Protein AF-A0A496N8Z3-F1 (afdb_monomer)

Mean predicted aligned error: 12.64 Å

Foldseek 3Di:
DDDDPDDDDDDDFDDDVNHTDDCPVDDDDDPDDQPPVRDDPDPDPDPDPVLVVLVVVCVVPVVCNVVSVVVVVVVCLVVFDDDWADPDPFKIKTKGKDFDFDPWKWKPKDPDPPRDTWDDSDPHRMTMDIDIDTPPDDIDIWMQGPQDPDPDDPVVSVVSSVVRTHHDPRHPCDVPVVDPDDDDPPPPDD

Structure (mmCIF, N/CA/C/O backbone):
data_AF-A0A496N8Z3-F1
#
_entry.id   AF-A0A496N8Z3-F1
#
loop_
_atom_site.group_PDB
_atom_site.id
_atom_site.type_symbol
_atom_site.label_atom_id
_atom_site.label_alt_id
_atom_site.label_comp_id
_atom_site.label_asym_id
_atom_site.label_entity_id
_atom_site.label_seq_id
_atom_site.pdbx_PDB_ins_code
_atom_site.Cartn_x
_atom_site.Cartn_y
_atom_site.Cartn_z
_atom_site.occupancy
_atom_site.B_iso_or_equiv
_atom_site.auth_seq_id
_atom_site.auth_comp_id
_atom_site.auth_asym_id
_atom_site.auth_atom_id
_atom_site.pdbx_PDB_model_num
ATOM 1 N N . MET A 1 1 ? 4.414 11.691 -21.079 1.00 54.78 1 MET A N 1
ATOM 2 C CA . MET A 1 1 ? 5.116 12.173 -19.869 1.00 54.78 1 MET A CA 1
ATOM 3 C C . MET A 1 1 ? 6.271 11.222 -19.629 1.00 54.78 1 MET A C 1
ATOM 5 O O . MET A 1 1 ? 6.017 10.036 -19.490 1.00 54.78 1 MET A O 1
ATOM 9 N N . PHE A 1 2 ? 7.509 11.705 -19.671 1.00 60.50 2 PHE A N 1
ATOM 10 C CA . PHE A 1 2 ? 8.675 10.886 -19.338 1.00 60.50 2 PHE A CA 1
ATOM 11 C C . PHE A 1 2 ? 8.952 11.026 -17.844 1.00 60.50 2 PHE A C 1
ATOM 13 O O . PHE A 1 2 ? 9.039 12.145 -17.340 1.00 60.50 2 PHE A O 1
ATOM 20 N N . LYS A 1 3 ? 9.065 9.898 -17.142 1.00 61.53 3 LYS A N 1
ATOM 21 C CA . LYS A 1 3 ? 9.508 9.845 -15.749 1.00 61.53 3 LYS A CA 1
ATOM 22 C C . LYS A 1 3 ? 10.872 9.170 -15.737 1.00 61.53 3 LYS A C 1
ATOM 24 O O . LYS A 1 3 ? 10.985 8.013 -16.123 1.00 61.53 3 LYS A O 1
ATOM 29 N N . ALA A 1 4 ? 11.895 9.904 -15.320 1.00 63.59 4 ALA A N 1
ATOM 30 C CA . ALA A 1 4 ? 13.190 9.314 -15.026 1.00 63.59 4 ALA A CA 1
ATOM 31 C C . ALA A 1 4 ? 13.139 8.756 -13.601 1.00 63.59 4 ALA A C 1
ATOM 33 O O . ALA A 1 4 ? 12.882 9.496 -12.653 1.00 63.59 4 ALA A O 1
ATOM 34 N N . GLU A 1 5 ? 13.344 7.451 -13.457 1.00 60.50 5 GLU A N 1
ATOM 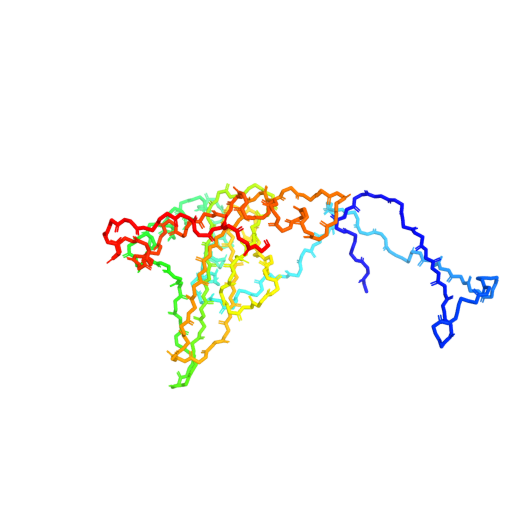35 C CA . GLU A 1 5 ? 13.398 6.788 -12.144 1.00 60.50 5 GLU A CA 1
ATOM 36 C C . GLU A 1 5 ? 14.829 6.706 -11.593 1.00 60.50 5 GLU A C 1
ATOM 38 O O . GLU A 1 5 ? 15.040 6.281 -10.462 1.00 60.50 5 GLU A O 1
ATOM 43 N N . GLN A 1 6 ? 15.812 7.124 -12.395 1.00 58.31 6 GLN A N 1
ATOM 44 C CA . GLN A 1 6 ? 17.233 7.119 -12.069 1.00 58.31 6 GLN A CA 1
ATOM 45 C C . GLN A 1 6 ? 17.880 8.421 -12.550 1.00 58.31 6 GLN A C 1
ATOM 47 O O . GLN A 1 6 ? 17.470 8.998 -13.560 1.00 58.31 6 GLN A O 1
ATOM 52 N N . THR A 1 7 ? 18.918 8.863 -11.842 1.00 69.25 7 THR A N 1
ATOM 53 C CA . THR A 1 7 ? 19.768 9.974 -12.279 1.00 69.25 7 THR A CA 1
ATOM 54 C C . THR A 1 7 ? 20.769 9.462 -13.307 1.00 69.25 7 THR A C 1
ATOM 56 O O . THR A 1 7 ? 21.488 8.501 -13.045 1.00 69.25 7 THR A O 1
ATOM 59 N N . GLY A 1 8 ? 20.854 10.108 -14.467 1.00 75.56 8 GLY A N 1
ATOM 60 C CA . GLY A 1 8 ? 21.797 9.703 -15.501 1.00 75.56 8 GLY A CA 1
ATOM 61 C C . GLY A 1 8 ? 21.665 10.511 -16.782 1.00 75.56 8 GLY A C 1
ATOM 62 O O . GLY A 1 8 ? 20.895 11.466 -16.864 1.00 75.56 8 GLY A O 1
ATOM 63 N N . THR A 1 9 ? 22.436 10.109 -17.790 1.00 78.44 9 THR A N 1
ATOM 64 C CA . THR A 1 9 ? 22.327 10.653 -19.147 1.00 78.44 9 THR A CA 1
ATOM 65 C C . THR A 1 9 ? 21.480 9.703 -19.982 1.00 78.44 9 THR A C 1
ATOM 67 O O . THR A 1 9 ? 21.806 8.523 -20.084 1.00 78.44 9 THR A O 1
ATOM 70 N N . ALA A 1 10 ? 20.407 10.208 -20.585 1.00 74.62 10 ALA A N 1
ATOM 71 C CA . ALA A 1 10 ? 19.620 9.470 -21.566 1.00 74.62 10 ALA A CA 1
ATOM 72 C C . ALA A 1 10 ? 19.984 9.946 -22.976 1.00 74.62 10 ALA A C 1
ATOM 74 O O . ALA A 1 10 ? 20.109 11.148 -23.213 1.00 74.62 10 ALA A O 1
ATOM 75 N N . GLN A 1 11 ? 20.139 9.006 -23.909 1.00 80.50 11 GLN A N 1
ATOM 76 C CA . GLN A 1 11 ? 20.214 9.307 -25.336 1.00 80.50 11 GLN A CA 1
ATOM 77 C C . GLN A 1 11 ? 18.863 9.009 -25.976 1.00 80.50 11 GLN 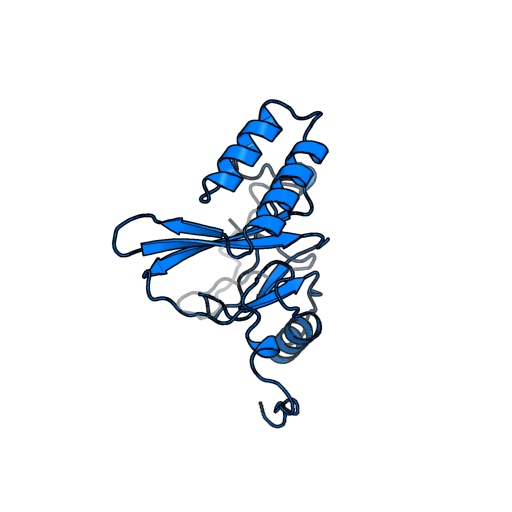A C 1
ATOM 79 O O . GLN A 1 11 ? 18.280 7.951 -25.749 1.00 80.50 11 GLN A O 1
ATOM 84 N N . PHE A 1 12 ? 18.375 9.949 -26.777 1.00 80.25 12 PHE A N 1
ATOM 85 C CA . PHE A 1 12 ? 17.145 9.794 -27.541 1.00 80.25 12 PHE A CA 1
ATOM 86 C C . PHE A 1 12 ? 17.509 9.557 -29.005 1.00 80.25 12 PHE A C 1
ATOM 88 O O . PHE A 1 12 ? 18.343 10.274 -29.559 1.00 80.25 12 PHE A O 1
ATOM 95 N N . SER A 1 13 ? 16.880 8.565 -29.625 1.00 83.31 13 SER A N 1
ATOM 96 C CA . SER A 1 13 ? 16.967 8.300 -31.058 1.00 83.31 13 SER A CA 1
ATOM 97 C C . SER A 1 13 ? 15.576 8.357 -31.678 1.00 83.31 13 SER A C 1
ATOM 99 O O . SER A 1 13 ? 14.564 8.157 -31.003 1.00 83.31 13 SER A O 1
ATOM 101 N N . ILE A 1 14 ? 15.528 8.661 -32.970 1.00 81.62 14 ILE A N 1
ATOM 102 C CA . ILE A 1 14 ? 14.293 8.685 -33.749 1.00 81.62 14 ILE A CA 1
ATOM 103 C C . ILE A 1 14 ? 14.352 7.499 -34.698 1.00 81.62 14 ILE A C 1
ATOM 105 O O . ILE A 1 14 ? 15.389 7.244 -35.314 1.00 81.62 14 ILE A O 1
ATOM 109 N N . THR A 1 15 ? 13.256 6.749 -34.777 1.00 85.19 15 THR A N 1
ATOM 110 C CA . THR A 1 15 ? 13.149 5.603 -35.679 1.00 85.19 15 THR A CA 1
ATOM 111 C C . THR A 1 15 ? 11.897 5.716 -36.531 1.00 85.19 15 THR A C 1
ATOM 113 O O . THR A 1 15 ? 10.846 6.124 -36.039 1.00 85.19 15 THR A O 1
ATOM 116 N N . GLU A 1 16 ? 12.010 5.326 -37.794 1.00 85.62 16 GLU A N 1
ATOM 117 C CA . GLU A 1 16 ? 10.893 5.124 -38.711 1.00 85.62 16 GLU A CA 1
ATOM 118 C C . GLU A 1 16 ? 10.880 3.643 -39.094 1.00 85.62 16 GLU A C 1
ATOM 120 O O . GLU A 1 16 ? 11.899 3.100 -39.515 1.00 85.62 16 GLU A O 1
ATOM 125 N N . ASN A 1 17 ? 9.759 2.947 -38.883 1.00 86.75 17 ASN A N 1
ATOM 126 C CA . ASN A 1 17 ? 9.663 1.494 -39.095 1.00 86.75 17 ASN A CA 1
ATOM 127 C C . ASN A 1 17 ? 10.789 0.690 -38.407 1.00 86.75 17 ASN A C 1
ATOM 129 O O . ASN A 1 17 ? 11.308 -0.263 -38.976 1.00 86.75 17 ASN A O 1
ATOM 133 N N . GLN A 1 18 ? 11.170 1.079 -37.182 1.00 81.88 18 GLN A N 1
ATOM 134 C CA . GLN A 1 18 ? 12.275 0.489 -36.399 1.00 81.88 18 GLN A CA 1
ATOM 135 C C . GLN A 1 18 ? 13.689 0.745 -36.956 1.00 81.88 18 GLN A C 1
ATOM 137 O O . GLN A 1 18 ? 14.669 0.296 -36.361 1.00 81.88 18 GLN A O 1
ATOM 142 N N . HIS A 1 19 ? 13.827 1.515 -38.036 1.00 84.00 19 HIS A N 1
ATOM 143 C CA . HIS A 1 19 ? 15.120 1.939 -38.562 1.00 84.00 19 HIS A CA 1
ATOM 144 C C . HIS A 1 19 ? 15.502 3.324 -38.023 1.00 84.00 19 HIS A C 1
ATOM 146 O O . HIS A 1 19 ? 14.671 4.232 -38.064 1.00 84.00 19 HIS A O 1
ATOM 152 N N . PRO A 1 20 ? 16.737 3.523 -37.520 1.00 85.31 20 PRO A N 1
ATOM 153 C CA . PRO A 1 20 ? 17.212 4.838 -37.102 1.00 85.31 20 PRO A CA 1
ATOM 154 C C . PRO A 1 20 ? 17.178 5.833 -38.263 1.00 85.31 20 PRO A C 1
ATOM 156 O O . PRO A 1 20 ? 17.696 5.537 -39.340 1.00 85.31 20 PRO A O 1
ATOM 159 N N . VAL A 1 21 ? 16.614 7.015 -38.029 1.00 87.38 21 VAL A N 1
ATOM 160 C CA . VAL A 1 21 ? 16.612 8.119 -39.000 1.00 87.38 21 VAL A CA 1
ATOM 161 C C . VAL A 1 21 ? 17.476 9.282 -38.505 1.00 87.38 21 VAL A C 1
ATOM 163 O O . VAL A 1 21 ? 17.660 9.435 -37.291 1.00 87.38 21 VAL A O 1
ATOM 166 N N . PRO A 1 22 ? 18.031 10.108 -39.414 1.00 85.69 22 PRO A N 1
ATOM 167 C CA . PRO A 1 22 ? 18.767 11.307 -39.036 1.00 85.69 22 PRO A CA 1
ATOM 168 C C . PRO A 1 22 ? 17.927 12.226 -38.147 1.00 85.69 22 PRO A C 1
ATOM 170 O O . PRO A 1 22 ? 16.764 12.506 -38.425 1.00 85.69 22 PRO A O 1
ATOM 173 N N . THR A 1 23 ? 18.532 12.732 -37.077 1.00 81.31 23 THR A N 1
ATOM 174 C CA . THR A 1 23 ? 17.868 13.647 -36.139 1.00 81.31 23 THR A CA 1
ATOM 175 C C . THR A 1 23 ? 17.861 15.100 -36.617 1.00 81.31 23 THR A C 1
ATOM 177 O O . THR A 1 23 ? 17.271 15.939 -35.947 1.00 81.31 23 THR A O 1
ATOM 180 N N . SER A 1 24 ? 18.490 15.413 -37.760 1.00 83.06 24 SER A N 1
ATOM 181 C CA . SER A 1 24 ? 18.624 16.777 -38.302 1.00 83.06 24 SER A CA 1
ATOM 182 C C . SER A 1 24 ? 17.291 17.475 -38.559 1.00 83.06 24 SER A C 1
ATOM 184 O O . SER A 1 24 ? 17.220 18.698 -38.472 1.00 83.06 24 SER A O 1
ATOM 186 N N . ASP A 1 25 ? 16.244 16.698 -38.834 1.00 84.25 25 ASP A N 1
ATOM 187 C CA . ASP A 1 25 ? 14.930 17.212 -39.224 1.00 84.25 25 ASP A CA 1
ATOM 188 C C . ASP A 1 25 ? 13.979 17.349 -38.022 1.00 84.25 25 ASP A C 1
ATOM 190 O O . ASP A 1 25 ? 12.828 17.765 -38.166 1.00 84.25 25 ASP A O 1
ATOM 194 N N . PHE A 1 26 ? 14.450 17.018 -36.815 1.00 81.69 26 PHE A N 1
ATOM 195 C CA . PHE A 1 26 ? 13.636 16.956 -35.608 1.00 81.69 26 PHE A CA 1
ATOM 196 C C . PHE A 1 26 ? 14.251 17.772 -34.470 1.00 81.69 26 PHE A C 1
ATOM 198 O O . PHE A 1 26 ? 15.454 17.744 -34.224 1.00 81.69 26 PHE A O 1
ATOM 205 N N . ALA A 1 27 ? 13.398 18.454 -33.705 1.00 81.94 27 ALA A N 1
ATOM 206 C CA . ALA A 1 27 ? 13.797 19.166 -32.497 1.00 81.94 27 ALA A CA 1
ATOM 207 C C . ALA A 1 27 ? 13.130 18.539 -31.266 1.00 81.94 27 ALA A C 1
ATOM 209 O O . ALA A 1 27 ? 11.904 18.503 -31.166 1.00 81.94 27 ALA A O 1
ATOM 210 N N . LEU A 1 28 ? 13.937 18.080 -30.303 1.00 80.06 28 LEU A N 1
ATOM 211 C CA . LEU A 1 28 ? 13.460 17.665 -28.984 1.00 80.06 28 LEU A CA 1
ATOM 212 C C . LEU A 1 28 ? 13.597 18.837 -28.012 1.00 80.06 28 LEU A C 1
ATOM 214 O O . LEU A 1 28 ? 14.703 19.313 -27.759 1.00 80.06 28 LEU A O 1
ATOM 218 N N . THR A 1 29 ? 12.485 19.287 -27.437 1.00 82.69 29 THR A N 1
ATOM 219 C CA . THR A 1 29 ? 12.482 20.346 -26.422 1.00 82.69 29 THR A CA 1
ATOM 220 C C . THR A 1 29 ? 11.849 19.854 -25.126 1.00 82.69 29 THR A C 1
ATOM 222 O O . THR A 1 29 ? 10.780 19.243 -25.113 1.00 82.69 29 THR A O 1
ATOM 225 N N . ILE A 1 30 ? 12.509 20.134 -23.999 1.00 79.31 30 ILE A N 1
ATOM 226 C CA . ILE A 1 30 ? 11.915 19.945 -22.674 1.00 79.31 30 ILE A CA 1
ATOM 227 C C . ILE A 1 30 ? 11.049 21.173 -22.401 1.00 79.31 30 ILE A C 1
ATOM 229 O O . ILE A 1 30 ? 11.542 22.218 -21.991 1.00 79.31 30 ILE A O 1
ATOM 233 N N . THR A 1 31 ? 9.748 21.054 -22.647 1.00 83.50 31 THR A N 1
ATOM 234 C CA . THR A 1 31 ? 8.789 22.156 -22.454 1.00 83.50 31 THR A CA 1
ATOM 235 C C . THR A 1 31 ? 8.531 22.470 -20.982 1.00 83.50 31 THR A C 1
ATOM 237 O O . THR A 1 31 ? 8.159 23.590 -20.640 1.00 83.50 31 THR A O 1
ATOM 240 N N . ARG A 1 32 ? 8.726 21.489 -20.092 1.00 77.75 32 ARG A N 1
ATOM 241 C CA . ARG A 1 32 ? 8.562 21.647 -18.647 1.00 77.75 32 ARG A CA 1
ATOM 242 C C . ARG A 1 32 ? 9.440 20.652 -17.899 1.00 77.75 32 ARG A C 1
ATOM 244 O O . ARG A 1 32 ? 9.289 19.445 -18.064 1.00 77.75 32 ARG A O 1
ATOM 251 N N . HIS A 1 33 ? 10.298 21.163 -17.025 1.00 78.12 33 HIS A N 1
ATOM 252 C CA . HIS A 1 33 ? 11.020 20.368 -16.038 1.00 78.12 33 HIS A CA 1
ATOM 253 C C . HIS A 1 33 ? 10.380 20.612 -14.670 1.00 78.12 33 HIS A C 1
ATOM 255 O O . HIS A 1 33 ? 10.377 21.737 -14.178 1.00 78.12 33 HIS A O 1
ATOM 261 N N . VAL A 1 34 ? 9.784 19.577 -14.077 1.00 72.94 34 VAL A N 1
ATOM 262 C CA . VAL A 1 34 ? 9.216 19.660 -12.725 1.00 72.94 34 VAL A CA 1
ATOM 263 C C . VAL A 1 34 ? 10.231 19.075 -11.754 1.00 72.94 34 VAL A C 1
ATOM 265 O O . VAL A 1 34 ? 10.389 17.853 -11.680 1.00 72.94 34 VAL A O 1
ATOM 268 N N . HIS A 1 35 ? 10.926 19.947 -11.022 1.00 71.62 35 HIS A N 1
ATOM 269 C CA . HIS A 1 35 ? 11.842 19.521 -9.965 1.00 71.62 35 HIS A CA 1
ATOM 270 C C . HIS A 1 35 ? 11.097 18.671 -8.935 1.00 71.62 35 HIS A C 1
ATOM 272 O O . HIS A 1 35 ? 9.928 18.928 -8.668 1.00 71.62 35 HIS A O 1
ATOM 278 N N . GLN A 1 36 ? 11.771 17.696 -8.321 1.00 62.31 36 GLN A N 1
ATOM 279 C CA . GLN A 1 36 ? 11.156 16.776 -7.353 1.00 62.31 36 GLN A CA 1
ATOM 280 C C . GLN A 1 36 ? 10.377 17.507 -6.245 1.00 62.31 36 GLN A C 1
ATOM 282 O O . GLN A 1 36 ? 9.256 17.128 -5.934 1.00 62.31 36 GLN A O 1
ATOM 287 N N . ALA A 1 37 ? 10.913 18.621 -5.735 1.00 62.47 37 ALA A N 1
ATOM 288 C CA . ALA A 1 37 ? 10.253 19.458 -4.726 1.00 62.47 37 ALA A CA 1
ATOM 289 C C . ALA A 1 37 ? 8.957 20.150 -5.210 1.00 62.47 37 ALA A C 1
ATOM 291 O O . ALA A 1 37 ? 8.178 20.638 -4.401 1.00 62.47 37 ALA A O 1
ATOM 292 N N . GLN A 1 38 ? 8.738 20.221 -6.524 1.00 59.81 38 GLN A N 1
ATOM 293 C CA . GLN A 1 38 ? 7.581 20.836 -7.180 1.00 59.81 38 GLN A CA 1
ATOM 294 C C . GLN A 1 38 ? 6.627 19.791 -7.778 1.00 59.81 38 GLN A C 1
ATOM 296 O O . GLN A 1 38 ? 5.602 20.154 -8.361 1.00 59.81 38 GLN A O 1
ATOM 301 N N . GLN A 1 39 ? 6.963 18.501 -7.684 1.00 66.19 39 GLN A N 1
ATOM 302 C CA . GLN A 1 39 ? 6.090 17.424 -8.128 1.00 66.19 39 GLN A CA 1
ATOM 303 C C . GLN A 1 39 ? 4.943 17.299 -7.129 1.00 66.19 39 GLN A C 1
ATOM 305 O O . GLN A 1 39 ? 5.084 16.726 -6.053 1.00 66.19 39 GLN A O 1
ATOM 310 N N . VAL A 1 40 ? 3.794 17.861 -7.492 1.00 55.06 40 VAL A N 1
ATOM 311 C CA . VAL A 1 40 ? 2.546 17.639 -6.767 1.00 55.06 40 VAL A CA 1
ATOM 312 C C . VAL A 1 40 ? 1.955 16.345 -7.310 1.00 55.06 40 VAL A C 1
ATOM 314 O O . VAL A 1 40 ? 1.508 16.302 -8.458 1.00 55.06 40 VAL A O 1
ATOM 317 N N . ALA A 1 41 ? 2.010 15.276 -6.515 1.00 56.84 41 ALA A N 1
ATOM 318 C CA . ALA A 1 41 ? 1.290 14.052 -6.837 1.00 56.84 41 ALA A CA 1
ATOM 319 C C . ALA A 1 41 ? -0.197 14.390 -7.020 1.00 56.84 41 ALA A C 1
ATOM 321 O O . ALA A 1 41 ? -0.744 15.208 -6.275 1.00 56.84 41 ALA A O 1
ATOM 322 N N . LEU A 1 42 ? -0.847 13.777 -8.016 1.00 48.38 42 LEU A N 1
ATOM 323 C CA . LEU A 1 42 ? -2.307 13.813 -8.101 1.00 48.38 42 LEU A CA 1
ATOM 324 C C . LEU A 1 42 ? -2.879 13.421 -6.729 1.00 48.38 42 LEU A C 1
ATOM 326 O O . LEU A 1 42 ? -2.279 12.562 -6.075 1.00 48.38 42 LEU A O 1
ATOM 330 N N . PRO A 1 43 ? -3.987 14.038 -6.272 1.00 50.38 43 PRO A N 1
ATOM 331 C CA . PRO A 1 43 ? -4.605 13.644 -5.017 1.00 50.38 43 PRO A CA 1
ATOM 332 C C . PRO A 1 43 ? -4.809 12.133 -5.044 1.00 50.38 43 PRO A C 1
ATOM 334 O O . PRO A 1 43 ? -5.439 11.604 -5.959 1.00 50.38 43 PRO A O 1
ATOM 337 N N . SER A 1 44 ? -4.196 11.447 -4.082 1.00 61.12 44 SER A N 1
ATOM 338 C CA . SER A 1 44 ? -4.236 9.999 -3.984 1.00 61.12 44 SER A CA 1
ATOM 339 C C . SER A 1 44 ? -5.688 9.580 -3.763 1.00 61.12 44 SER A C 1
ATOM 341 O O . SER A 1 44 ? -6.208 9.680 -2.653 1.00 61.12 44 SER A O 1
ATOM 343 N N . THR A 1 45 ? -6.381 9.155 -4.815 1.00 75.06 45 THR A N 1
ATOM 344 C CA . THR A 1 45 ? -7.646 8.444 -4.653 1.00 75.06 45 THR A CA 1
ATOM 345 C C . THR A 1 45 ? -7.294 7.049 -4.165 1.00 75.06 45 THR A C 1
ATOM 347 O O . THR A 1 45 ? -6.790 6.240 -4.937 1.00 75.06 45 THR A O 1
ATOM 350 N N . PHE A 1 46 ? -7.503 6.787 -2.877 1.00 88.25 46 PHE A N 1
ATOM 351 C CA . PHE A 1 46 ? -7.267 5.467 -2.307 1.00 88.25 46 PHE A CA 1
ATOM 352 C C . PHE A 1 46 ? -8.435 4.551 -2.655 1.00 88.25 46 PHE A C 1
ATOM 354 O O . PHE A 1 46 ? -9.576 4.813 -2.274 1.00 88.25 46 PHE A O 1
ATOM 361 N N . GLU A 1 47 ? -8.146 3.472 -3.375 1.00 90.38 47 GLU A N 1
ATOM 362 C CA . GLU A 1 47 ? -9.134 2.470 -3.766 1.00 90.38 47 GLU A CA 1
ATOM 363 C C . GLU A 1 47 ? -9.715 1.734 -2.554 1.00 90.38 47 GLU A C 1
ATOM 365 O O . GLU A 1 47 ? -10.890 1.375 -2.540 1.00 90.38 47 GLU A O 1
ATOM 370 N N . ASN A 1 48 ? -8.886 1.482 -1.546 1.00 93.81 48 ASN A N 1
ATOM 371 C CA . ASN A 1 48 ? -9.301 0.802 -0.329 1.00 93.81 48 ASN A CA 1
ATOM 372 C C . ASN A 1 48 ? -10.071 1.765 0.586 1.00 93.81 48 ASN A C 1
ATOM 374 O O . ASN A 1 48 ? -9.585 2.868 0.866 1.00 93.81 48 ASN A O 1
ATOM 378 N N . GLN A 1 49 ? -11.237 1.347 1.084 1.00 94.06 49 GLN A N 1
ATOM 379 C CA . GLN A 1 49 ? -12.102 2.199 1.905 1.00 94.06 49 GLN A CA 1
ATOM 380 C C . GLN A 1 49 ? -11.376 2.651 3.174 1.00 94.06 49 GLN A C 1
ATOM 382 O O . GLN A 1 49 ? -11.403 3.832 3.516 1.00 94.06 49 GLN A O 1
ATOM 387 N N . ARG A 1 50 ? -10.662 1.745 3.845 1.00 95.00 50 ARG A N 1
ATOM 388 C CA . ARG A 1 50 ? -9.960 2.071 5.096 1.00 95.00 50 ARG A CA 1
ATOM 389 C C . ARG A 1 50 ? -8.796 3.031 4.890 1.00 95.00 50 ARG A C 1
ATOM 391 O O . ARG A 1 50 ? -8.595 3.920 5.713 1.00 95.00 50 ARG A O 1
ATOM 398 N N . LEU A 1 51 ? -8.042 2.883 3.801 1.00 96.12 51 LEU A N 1
ATOM 399 C CA . LEU A 1 51 ? -6.991 3.840 3.440 1.00 96.12 51 LEU A CA 1
ATOM 400 C C . LEU A 1 51 ? -7.583 5.209 3.082 1.00 96.12 51 LEU A C 1
ATOM 402 O O . LEU A 1 51 ? -7.022 6.237 3.465 1.00 96.12 51 LEU A O 1
ATOM 406 N N . SER A 1 52 ? -8.737 5.232 2.413 1.00 95.06 52 SER A N 1
ATOM 407 C CA . SER A 1 52 ? -9.467 6.465 2.109 1.00 95.06 52 SER A CA 1
ATOM 408 C C . SER A 1 52 ? -9.939 7.176 3.384 1.00 95.06 52 SER A C 1
ATOM 410 O O . SER A 1 52 ? -9.656 8.359 3.581 1.00 95.06 52 SER A O 1
ATOM 412 N N . GLU A 1 53 ? -10.554 6.443 4.315 1.00 95.25 53 GLU A N 1
ATOM 413 C CA . GLU A 1 53 ? -10.974 6.958 5.624 1.00 95.25 53 GLU A CA 1
ATOM 414 C C . GLU A 1 53 ? -9.791 7.451 6.464 1.00 95.25 53 GLU A C 1
ATOM 416 O O . GLU A 1 53 ? -9.870 8.513 7.088 1.00 95.25 53 GLU A O 1
ATOM 421 N N . LEU A 1 54 ? -8.677 6.712 6.474 1.00 96.50 54 LEU A N 1
ATOM 422 C CA . LEU A 1 54 ? -7.449 7.126 7.150 1.00 96.50 54 LEU A CA 1
ATOM 423 C C . LEU A 1 54 ? -6.911 8.431 6.556 1.00 96.50 54 LEU A C 1
ATOM 425 O O . LEU A 1 54 ? -6.547 9.339 7.303 1.00 96.50 54 LEU A O 1
ATOM 429 N N . SER A 1 55 ? -6.895 8.553 5.226 1.00 95.19 55 SER A N 1
ATOM 430 C CA . SER A 1 55 ? -6.451 9.776 4.557 1.00 95.19 55 SER A CA 1
ATOM 431 C C . SER A 1 55 ? -7.340 10.965 4.914 1.00 95.19 55 SER A C 1
ATOM 433 O O . SER A 1 55 ? -6.820 12.012 5.301 1.00 95.19 55 SER A O 1
ATOM 435 N N . ALA A 1 56 ? -8.663 10.791 4.881 1.00 94.00 56 ALA A N 1
ATOM 436 C CA . ALA A 1 56 ? -9.615 11.830 5.264 1.00 94.00 56 ALA A CA 1
ATOM 437 C C . ALA A 1 56 ? -9.422 12.276 6.725 1.00 94.00 56 ALA A C 1
ATOM 439 O O . ALA A 1 56 ? -9.372 13.475 7.005 1.00 94.00 56 ALA A O 1
ATOM 440 N N . LYS A 1 57 ? -9.226 11.332 7.656 1.00 95.38 57 LYS A N 1
ATOM 441 C CA . LYS A 1 57 ? -8.944 11.641 9.069 1.00 95.38 57 LYS A CA 1
ATOM 442 C C . LYS A 1 57 ? -7.631 12.400 9.245 1.00 95.38 57 LYS A C 1
ATOM 444 O O . LYS A 1 57 ? -7.593 13.365 10.003 1.00 95.38 57 LYS A O 1
ATOM 449 N N . ILE A 1 58 ? -6.570 12.010 8.535 1.00 95.56 58 ILE A N 1
ATOM 450 C CA . ILE A 1 58 ? -5.277 12.713 8.576 1.00 95.56 58 ILE A CA 1
ATOM 451 C C . ILE A 1 58 ? -5.410 14.132 8.012 1.00 95.56 58 ILE A C 1
ATOM 453 O O . ILE A 1 58 ? -4.847 15.064 8.582 1.00 95.56 58 ILE A O 1
ATOM 457 N N . GLN A 1 59 ? -6.169 14.318 6.931 1.00 92.00 59 GLN A N 1
ATOM 458 C CA . GLN A 1 59 ? -6.432 15.645 6.365 1.00 92.00 59 GLN A CA 1
ATOM 459 C C . GLN A 1 59 ? -7.226 16.532 7.332 1.00 92.00 59 GLN A C 1
ATOM 461 O O . GLN A 1 59 ? -6.925 17.717 7.463 1.00 92.00 59 GLN A O 1
ATOM 466 N N . GLN A 1 60 ? -8.208 15.964 8.036 1.00 93.88 60 GLN A N 1
ATOM 467 C CA . GLN A 1 60 ? -9.011 16.683 9.024 1.00 93.88 60 GLN A CA 1
ATOM 468 C C . GLN A 1 60 ? -8.216 17.014 10.300 1.00 93.88 60 GLN A C 1
ATOM 470 O O . GLN A 1 60 ? -8.373 18.097 10.866 1.00 93.88 60 GLN A O 1
ATOM 475 N N . PHE A 1 61 ? -7.346 16.103 10.746 1.00 95.25 61 PHE A N 1
ATOM 476 C CA . PHE A 1 61 ? -6.588 16.211 11.994 1.00 95.25 61 PHE A CA 1
ATOM 477 C C . PHE A 1 61 ? -5.080 15.989 11.771 1.00 95.25 61 PHE A C 1
ATOM 479 O O . PHE A 1 61 ? -4.502 15.042 12.309 1.00 95.25 61 PHE A O 1
ATOM 486 N N . PRO A 1 62 ? -4.381 16.884 11.046 1.00 93.00 62 PRO A N 1
ATOM 487 C CA . PRO A 1 62 ? -2.983 16.668 10.655 1.00 93.00 62 PRO A CA 1
ATOM 488 C C . PRO A 1 62 ? -2.028 16.535 11.849 1.00 93.00 62 PRO A C 1
ATOM 490 O O . PRO A 1 62 ? -1.048 15.798 11.784 1.00 93.00 62 PRO A O 1
ATOM 493 N N . LYS A 1 63 ? -2.333 17.190 12.979 1.00 95.69 63 LYS A N 1
ATOM 494 C CA . LYS A 1 63 ? -1.551 17.070 14.225 1.00 95.69 63 LYS A CA 1
ATOM 495 C C . LYS A 1 63 ? -1.663 15.691 14.889 1.00 95.69 63 LYS A C 1
ATOM 497 O O . LYS A 1 63 ? -0.802 15.350 15.688 1.00 95.69 63 LYS A O 1
ATOM 502 N N . GLN A 1 64 ? -2.699 14.917 14.566 1.00 96.31 64 GLN A N 1
ATOM 503 C CA . GLN A 1 64 ? -2.941 13.571 15.099 1.00 96.31 64 GLN A CA 1
ATOM 504 C C . GLN A 1 64 ? -2.476 12.472 14.133 1.00 96.31 64 GLN A C 1
ATOM 506 O O . GLN A 1 64 ? -2.736 11.297 14.371 1.00 96.31 64 GLN A O 1
ATOM 511 N N . LYS A 1 65 ? -1.775 12.824 13.044 1.00 95.25 65 LYS A N 1
ATOM 512 C CA . LYS A 1 65 ? -1.342 11.881 12.001 1.00 95.25 65 LYS A CA 1
ATOM 513 C C . LYS A 1 65 ? -0.660 10.627 12.564 1.00 95.25 65 LYS A C 1
ATOM 515 O O . LYS A 1 65 ? -1.011 9.525 12.156 1.00 95.25 65 LYS A O 1
ATOM 520 N N . THR A 1 66 ? 0.285 10.787 13.491 1.00 95.94 66 THR A N 1
ATOM 521 C CA . THR A 1 66 ? 1.010 9.658 14.100 1.00 95.94 66 THR A CA 1
ATOM 522 C C . THR A 1 66 ? 0.074 8.740 14.883 1.00 95.94 66 THR A C 1
ATOM 524 O O . THR A 1 66 ? 0.090 7.534 14.675 1.00 95.94 66 THR A O 1
ATOM 527 N N . GLU A 1 67 ? -0.802 9.308 15.713 1.00 97.62 67 GLU A N 1
ATOM 528 C CA . GLU A 1 67 ? -1.761 8.536 16.506 1.00 97.62 67 GLU A CA 1
ATOM 529 C C . GLU A 1 67 ? -2.769 7.791 15.617 1.00 97.62 67 GLU A C 1
ATOM 531 O O . GLU A 1 67 ? -3.049 6.616 15.844 1.00 97.62 67 GLU A O 1
ATOM 536 N N . LEU A 1 68 ? -3.260 8.435 14.553 1.00 97.94 68 LEU A N 1
ATOM 537 C CA . LEU A 1 68 ? -4.153 7.813 13.572 1.00 97.94 68 LEU A CA 1
ATOM 538 C C . LEU A 1 68 ? -3.483 6.638 12.841 1.00 97.94 68 LEU A C 1
ATOM 540 O O . LEU A 1 68 ? -4.123 5.610 12.614 1.00 97.94 68 LEU A O 1
ATOM 544 N N . LEU A 1 69 ? -2.198 6.767 12.492 1.00 97.19 69 LEU A N 1
ATOM 545 C CA . LEU A 1 69 ? -1.417 5.679 11.895 1.00 97.19 69 LEU A CA 1
ATOM 546 C C . LEU A 1 69 ? -1.194 4.530 12.881 1.00 97.19 69 LEU A C 1
ATOM 548 O O . LEU A 1 69 ? -1.304 3.367 12.494 1.00 97.19 69 LEU A O 1
ATOM 552 N N . ASP A 1 70 ? -0.911 4.827 14.147 1.00 97.44 70 ASP A N 1
ATOM 553 C CA . ASP A 1 70 ? -0.734 3.800 15.174 1.00 97.44 70 ASP A CA 1
ATOM 554 C C . ASP A 1 70 ? -2.033 3.032 15.430 1.00 97.44 70 ASP A C 1
ATOM 556 O O . ASP A 1 70 ? -2.021 1.800 15.466 1.00 97.44 70 ASP A O 1
ATOM 560 N N . GLN A 1 71 ? -3.168 3.732 15.514 1.00 97.69 71 GLN A N 1
ATOM 561 C CA . GLN A 1 71 ? -4.493 3.113 15.608 1.00 97.69 71 GLN A CA 1
ATOM 562 C C . GLN A 1 71 ? -4.793 2.233 14.387 1.00 97.69 71 GLN A C 1
ATOM 564 O O . GLN A 1 71 ? -5.267 1.106 14.541 1.00 97.69 71 GLN A O 1
ATOM 569 N N . PHE A 1 72 ? -4.473 2.703 13.178 1.00 97.88 72 PHE A N 1
ATOM 570 C CA . PHE A 1 72 ? -4.609 1.906 11.959 1.00 97.88 72 PHE A CA 1
ATOM 571 C C . PHE A 1 72 ? -3.772 0.620 12.032 1.00 97.88 72 PHE A C 1
ATOM 573 O O . PHE A 1 72 ? -4.294 -0.472 11.815 1.00 97.88 72 PHE A O 1
ATOM 580 N N . TRP A 1 73 ? -2.496 0.712 12.409 1.00 97.25 73 TRP A N 1
ATOM 581 C CA . TRP A 1 73 ? -1.626 -0.463 12.521 1.00 97.25 73 TRP A CA 1
ATOM 582 C C . TRP A 1 73 ? -2.045 -1.425 13.637 1.00 97.25 73 TRP A C 1
ATOM 584 O O . TRP A 1 73 ? -1.872 -2.636 13.494 1.00 97.25 73 TRP A O 1
ATOM 594 N N . GLN A 1 74 ? -2.630 -0.927 14.728 1.00 97.00 74 GLN A N 1
ATOM 595 C CA . GLN A 1 74 ? -3.240 -1.778 15.753 1.00 97.00 74 GLN A CA 1
ATOM 596 C C . GLN A 1 74 ? -4.418 -2.581 15.189 1.00 97.00 74 GLN A C 1
ATOM 598 O O . GLN A 1 74 ? -4.506 -3.781 15.446 1.00 97.00 74 GLN A O 1
ATOM 603 N N . GLN A 1 75 ? -5.284 -1.955 14.387 1.00 96.00 75 GLN A N 1
ATOM 604 C CA . GLN A 1 75 ? -6.401 -2.638 13.724 1.00 96.00 75 GLN A CA 1
ATOM 605 C C . GLN A 1 75 ? -5.909 -3.676 12.711 1.00 96.00 75 GLN A C 1
ATOM 607 O O . GLN A 1 75 ? -6.387 -4.811 12.722 1.00 96.00 75 GLN A O 1
ATOM 612 N N . VAL A 1 76 ? -4.909 -3.325 11.894 1.00 95.88 76 VAL A N 1
ATOM 613 C CA . VAL A 1 76 ? -4.265 -4.256 10.953 1.00 95.88 76 VAL A CA 1
ATOM 614 C C . VAL A 1 76 ? -3.691 -5.460 11.693 1.00 95.88 76 VAL A C 1
ATOM 616 O O . VAL A 1 76 ? -3.930 -6.591 11.291 1.00 95.88 76 VAL A O 1
ATOM 619 N N . LYS A 1 77 ? -3.004 -5.255 12.822 1.00 94.19 77 LYS A N 1
ATOM 620 C CA . LYS A 1 77 ? -2.457 -6.359 13.624 1.00 94.19 77 LYS A CA 1
ATOM 621 C C . LYS A 1 77 ? -3.542 -7.280 14.195 1.00 94.19 77 LYS A C 1
ATOM 623 O O . LYS A 1 77 ? -3.299 -8.471 14.346 1.00 94.19 77 LYS A O 1
ATOM 628 N N . GLN A 1 78 ? -4.709 -6.739 14.544 1.00 93.19 78 GLN A N 1
ATOM 629 C CA . GLN A 1 78 ? -5.821 -7.525 15.091 1.00 93.19 78 GLN A CA 1
ATOM 630 C C . GLN A 1 78 ? -6.558 -8.331 14.018 1.00 93.19 78 GLN A C 1
ATOM 632 O O . GLN A 1 78 ? -6.999 -9.443 14.290 1.00 93.19 78 GLN A O 1
ATOM 637 N N . GLN A 1 79 ? -6.719 -7.769 12.821 1.00 92.19 79 GLN A N 1
ATOM 638 C CA . GLN A 1 79 ? -7.508 -8.378 11.745 1.00 92.19 79 GLN A CA 1
ATOM 639 C C . GLN A 1 79 ? -6.665 -9.213 10.781 1.00 92.19 79 GLN A C 1
ATOM 641 O O . GLN A 1 79 ? -7.179 -10.143 10.165 1.00 92.19 79 GLN A O 1
ATOM 646 N N . GLY A 1 80 ? -5.379 -8.892 10.679 1.00 93.31 80 GLY A N 1
ATOM 647 C CA . GLY A 1 80 ? -4.440 -9.487 9.749 1.00 93.31 80 GLY A CA 1
ATOM 648 C C . GLY A 1 80 ? -4.434 -8.821 8.374 1.00 93.31 80 GLY A C 1
ATOM 649 O O . GLY A 1 80 ? -5.191 -7.889 8.084 1.00 93.31 80 GLY A O 1
ATOM 650 N N . THR A 1 81 ? -3.543 -9.320 7.527 1.00 93.69 81 THR A N 1
ATOM 651 C CA . THR A 1 81 ? -3.381 -8.937 6.122 1.00 93.69 81 THR A CA 1
ATOM 652 C C . THR A 1 81 ? -3.474 -10.161 5.199 1.00 93.69 81 THR A C 1
ATOM 654 O O . THR A 1 81 ? -3.292 -11.292 5.659 1.00 93.69 81 THR A O 1
ATOM 657 N N . PRO A 1 82 ? -3.755 -9.961 3.894 1.00 94.69 82 PRO A N 1
ATOM 658 C CA . PRO A 1 82 ? -4.105 -8.687 3.249 1.00 94.69 82 PRO A CA 1
ATOM 659 C C . PRO A 1 82 ? -5.482 -8.164 3.693 1.00 94.69 82 P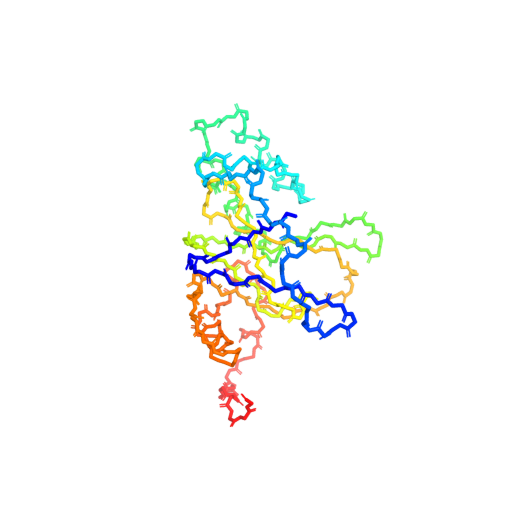RO A C 1
ATOM 661 O O . PRO A 1 82 ? -6.301 -8.913 4.223 1.00 94.69 82 PRO A O 1
ATOM 664 N N . LEU A 1 83 ? -5.750 -6.872 3.488 1.00 94.75 83 LEU A N 1
ATOM 665 C CA . LEU A 1 83 ? -7.094 -6.325 3.695 1.00 94.75 83 LEU A CA 1
ATOM 666 C C . LEU A 1 83 ? -7.995 -6.769 2.539 1.00 94.75 83 LEU A C 1
ATOM 668 O O . LEU A 1 83 ? -7.647 -6.544 1.382 1.00 94.75 83 LEU A O 1
ATOM 672 N N . ILE A 1 84 ? -9.143 -7.374 2.844 1.00 93.75 84 ILE A N 1
ATOM 673 C CA . ILE A 1 84 ? -10.088 -7.881 1.840 1.00 93.75 84 ILE A CA 1
ATOM 674 C C . ILE A 1 84 ? -11.414 -7.126 1.969 1.00 93.75 84 ILE A C 1
ATOM 676 O O . ILE A 1 84 ? -12.041 -7.133 3.028 1.00 93.75 84 ILE A O 1
ATOM 680 N N . GLU A 1 85 ? -11.834 -6.480 0.885 1.00 94.12 85 GLU A N 1
ATOM 681 C CA . GLU A 1 85 ? -13.078 -5.715 0.776 1.00 94.12 85 GLU A CA 1
ATOM 682 C C . GLU A 1 85 ? -13.940 -6.301 -0.354 1.00 94.12 85 GLU A C 1
ATOM 684 O O . GLU A 1 85 ? -13.576 -6.164 -1.525 1.00 94.12 85 GLU A O 1
ATOM 689 N N . PRO A 1 86 ? -15.078 -6.948 -0.054 1.00 95.31 86 PRO A N 1
ATOM 690 C CA . PRO A 1 86 ? -15.984 -7.438 -1.090 1.00 95.31 86 PRO A CA 1
ATOM 691 C C . PRO A 1 86 ? -16.513 -6.284 -1.950 1.00 95.31 86 PRO A C 1
ATOM 693 O O . PRO A 1 86 ? -17.014 -5.295 -1.414 1.00 95.31 86 PRO A O 1
ATOM 696 N N . LEU A 1 87 ? -16.424 -6.409 -3.277 1.00 93.12 87 LEU A N 1
ATOM 697 C CA . LEU A 1 87 ? -16.964 -5.415 -4.215 1.00 93.12 87 LEU A CA 1
ATOM 698 C C . LEU A 1 87 ? -18.323 -5.848 -4.768 1.00 93.12 87 LEU A C 1
ATOM 700 O O . LEU A 1 87 ? -19.219 -5.025 -4.944 1.00 93.12 87 LEU A O 1
ATOM 704 N N . ASN A 1 88 ? -18.470 -7.142 -5.050 1.00 94.12 88 ASN A N 1
ATOM 705 C CA . ASN A 1 88 ? -19.704 -7.763 -5.517 1.00 94.12 88 ASN A CA 1
ATOM 706 C C . ASN A 1 88 ? -19.699 -9.269 -5.169 1.00 94.12 88 ASN A C 1
ATOM 708 O O . ASN A 1 88 ? -18.849 -9.749 -4.420 1.00 94.12 88 ASN A O 1
ATOM 712 N N . ALA A 1 89 ? -20.669 -10.028 -5.687 1.00 93.62 89 ALA A N 1
ATOM 713 C CA . ALA A 1 89 ? -20.792 -11.458 -5.400 1.00 93.62 89 ALA A CA 1
ATOM 714 C C . ALA A 1 89 ? -19.660 -12.321 -6.003 1.00 93.62 89 ALA A C 1
ATOM 716 O O . ALA A 1 89 ? -19.472 -13.460 -5.577 1.00 93.62 89 ALA A O 1
ATOM 717 N N . GLN A 1 90 ? -18.908 -11.800 -6.974 1.00 94.06 90 GLN A N 1
ATOM 718 C CA . GLN A 1 90 ? -17.861 -12.511 -7.709 1.00 94.06 90 GLN A CA 1
ATOM 719 C C . GLN A 1 90 ? -16.453 -12.017 -7.368 1.00 94.06 90 GLN A C 1
ATOM 721 O O . GLN A 1 90 ? -15.510 -12.796 -7.477 1.00 94.06 90 GLN A O 1
ATOM 726 N N . GLU A 1 91 ? -16.303 -10.761 -6.952 1.00 94.62 91 GLU A N 1
ATOM 727 C CA . GLU A 1 91 ? -15.005 -10.101 -6.829 1.00 94.62 91 GLU A CA 1
ATOM 728 C C . GLU A 1 91 ? -14.819 -9.384 -5.494 1.00 94.62 91 GLU A C 1
ATOM 730 O O . GLU A 1 91 ? -15.741 -8.783 -4.925 1.00 94.62 91 GLU A O 1
ATOM 735 N N . SER A 1 92 ? -13.562 -9.362 -5.062 1.00 94.69 92 SER A N 1
ATOM 736 C CA . SER A 1 92 ? -13.093 -8.613 -3.906 1.00 94.69 92 SER A CA 1
ATOM 737 C C . SER A 1 92 ? -11.900 -7.744 -4.275 1.00 94.69 92 SER A C 1
ATOM 739 O O . SER A 1 92 ? -11.083 -8.072 -5.139 1.00 94.69 92 SER A O 1
ATOM 741 N N . ARG A 1 93 ? -11.774 -6.622 -3.574 1.00 95.19 93 ARG A N 1
ATOM 742 C CA . ARG A 1 93 ? -10.560 -5.821 -3.537 1.00 95.19 93 ARG A CA 1
ATOM 743 C C . ARG A 1 93 ? -9.636 -6.373 -2.464 1.00 95.19 93 ARG A C 1
ATOM 745 O O . ARG A 1 93 ? -10.018 -6.471 -1.303 1.00 95.19 93 ARG A O 1
ATOM 752 N N . VAL A 1 94 ? -8.417 -6.711 -2.861 1.00 94.44 94 VAL A N 1
ATOM 753 C CA . VAL A 1 94 ? -7.367 -7.198 -1.966 1.00 94.44 94 VAL A CA 1
ATOM 754 C C . VAL A 1 94 ? -6.272 -6.148 -1.906 1.00 94.44 94 VAL A C 1
ATOM 756 O O . VAL A 1 94 ? -5.672 -5.810 -2.928 1.00 94.44 94 VAL A O 1
ATOM 759 N N . THR A 1 95 ? -6.017 -5.626 -0.711 1.00 95.44 95 THR A N 1
ATOM 760 C CA . THR A 1 95 ? -5.009 -4.598 -0.460 1.00 95.44 95 THR A CA 1
ATOM 761 C C . THR A 1 95 ? -3.905 -5.152 0.430 1.00 95.44 95 THR A C 1
ATOM 763 O O . THR A 1 95 ? -4.102 -5.462 1.605 1.00 95.44 95 THR A O 1
ATOM 766 N N . PHE A 1 96 ? -2.715 -5.250 -0.150 1.00 95.62 96 PHE A N 1
ATOM 767 C CA . PHE A 1 96 ? -1.482 -5.634 0.523 1.00 95.62 96 PHE A CA 1
ATOM 768 C C . PHE A 1 96 ? -0.869 -4.424 1.218 1.00 95.62 96 PHE A C 1
ATOM 770 O O . PHE A 1 96 ? -0.884 -3.332 0.646 1.00 95.62 96 PHE A O 1
ATOM 777 N N . LEU A 1 97 ? -0.308 -4.617 2.414 1.00 96.56 97 LEU A N 1
ATOM 778 C CA . LEU A 1 97 ? 0.272 -3.551 3.232 1.00 96.56 97 LEU A CA 1
ATOM 779 C C . LEU A 1 97 ? 1.698 -3.899 3.663 1.00 96.56 97 LEU A C 1
ATOM 781 O O . LEU A 1 97 ? 1.993 -5.050 3.967 1.00 96.56 97 LEU A O 1
ATOM 785 N N . TRP A 1 98 ? 2.557 -2.887 3.760 1.00 96.38 98 TRP A N 1
ATOM 786 C CA . TRP A 1 98 ? 3.883 -3.007 4.364 1.00 96.38 98 TRP A CA 1
ATOM 787 C C . TRP A 1 98 ? 4.207 -1.786 5.233 1.00 96.38 98 TRP A C 1
ATOM 789 O O . TRP A 1 98 ? 3.816 -0.665 4.899 1.00 96.38 98 TRP A O 1
ATOM 799 N N . LYS A 1 99 ? 4.929 -1.999 6.342 1.00 95.19 99 LYS A N 1
ATOM 800 C CA . LYS A 1 99 ? 5.360 -0.946 7.276 1.00 95.19 99 LYS A CA 1
ATOM 801 C C . LYS A 1 99 ? 6.880 -0.806 7.290 1.00 95.19 99 LYS A C 1
ATOM 803 O O . LYS A 1 99 ? 7.587 -1.800 7.419 1.00 95.19 99 LYS A O 1
ATOM 808 N N . GLY A 1 100 ? 7.382 0.426 7.259 1.00 90.00 100 GLY A N 1
ATOM 809 C CA . GLY A 1 100 ? 8.749 0.740 7.693 1.00 90.00 100 GLY A CA 1
ATOM 810 C C . GLY A 1 100 ? 9.831 0.733 6.610 1.00 90.00 100 GLY A C 1
ATOM 811 O O . GLY A 1 100 ? 10.991 0.970 6.939 1.00 90.00 100 GLY A O 1
ATOM 812 N N . ALA A 1 101 ? 9.488 0.505 5.337 1.00 90.62 101 ALA A N 1
ATOM 813 C CA . ALA A 1 101 ? 10.455 0.654 4.245 1.00 90.62 101 ALA A CA 1
ATOM 814 C C . ALA A 1 101 ? 10.750 2.133 3.960 1.00 90.62 101 ALA A C 1
ATOM 816 O O . ALA A 1 101 ? 9.845 2.983 3.973 1.00 90.62 101 ALA A O 1
ATOM 817 N N . LYS A 1 102 ? 12.020 2.437 3.692 1.00 87.69 102 LYS A N 1
ATOM 818 C CA . LYS A 1 102 ? 12.513 3.804 3.497 1.00 87.69 102 LYS A CA 1
ATOM 819 C C . LYS A 1 102 ? 12.371 4.281 2.066 1.00 87.69 102 LYS A C 1
ATOM 821 O O . LYS A 1 102 ? 11.953 5.416 1.873 1.00 87.69 102 LYS A O 1
ATOM 826 N N . GLU A 1 103 ? 12.666 3.435 1.090 1.00 86.56 103 GLU A N 1
ATOM 827 C CA . GLU A 1 103 ? 12.827 3.824 -0.312 1.00 86.56 103 GLU A CA 1
ATOM 828 C C . GLU A 1 103 ? 11.730 3.251 -1.201 1.00 86.56 103 GLU A C 1
ATOM 830 O O . GLU A 1 103 ? 11.099 3.991 -1.955 1.00 86.56 103 GLU A O 1
ATOM 835 N N . ASN A 1 104 ? 11.495 1.940 -1.130 1.00 88.50 104 ASN A N 1
ATOM 836 C CA . ASN A 1 104 ? 10.516 1.249 -1.967 1.00 88.50 104 ASN A CA 1
ATOM 837 C C . ASN A 1 104 ? 10.106 -0.097 -1.362 1.00 88.50 104 ASN A C 1
ATOM 839 O O . ASN A 1 104 ? 10.781 -0.630 -0.486 1.00 88.50 104 ASN A O 1
ATOM 843 N N . VAL A 1 105 ? 9.005 -0.660 -1.857 1.00 91.62 105 VAL A N 1
ATOM 844 C CA . VAL A 1 105 ? 8.616 -2.049 -1.589 1.00 91.62 105 VAL A CA 1
ATOM 845 C C . VAL A 1 105 ? 8.111 -2.661 -2.883 1.00 91.62 105 VAL A C 1
ATOM 847 O O . VAL A 1 105 ? 7.343 -2.021 -3.606 1.00 91.62 105 VAL A O 1
ATOM 850 N N . ARG A 1 106 ? 8.511 -3.899 -3.172 1.00 90.69 106 ARG A N 1
ATOM 851 C CA . ARG A 1 106 ? 7.900 -4.715 -4.229 1.00 90.69 106 ARG A CA 1
ATOM 852 C C . ARG A 1 106 ? 7.169 -5.908 -3.653 1.00 90.69 106 ARG A C 1
ATOM 854 O O . ARG A 1 106 ? 7.593 -6.477 -2.647 1.00 90.69 106 ARG A O 1
ATOM 861 N N . ILE A 1 107 ? 6.108 -6.307 -4.337 1.00 88.88 107 ILE A N 1
ATOM 862 C CA . ILE A 1 107 ? 5.421 -7.570 -4.081 1.00 88.88 107 ILE A CA 1
ATOM 863 C C . ILE A 1 107 ? 6.099 -8.636 -4.929 1.00 88.88 107 ILE A C 1
ATOM 865 O O . ILE A 1 107 ? 6.255 -8.468 -6.131 1.00 88.88 107 ILE A O 1
ATOM 869 N N . TRP A 1 108 ? 6.534 -9.721 -4.305 1.00 83.94 108 TRP A N 1
ATOM 870 C CA . TRP A 1 108 ? 6.980 -10.926 -4.988 1.00 83.94 108 TRP A CA 1
ATOM 871 C C . TRP A 1 108 ? 5.840 -11.944 -4.992 1.00 83.94 108 TRP A C 1
ATOM 873 O O . TRP A 1 108 ? 5.252 -12.186 -3.939 1.00 83.94 108 TRP A O 1
ATOM 883 N N . GLY A 1 109 ? 5.526 -12.529 -6.149 1.00 80.88 109 GLY A N 1
ATOM 884 C CA . GLY A 1 109 ? 4.283 -13.283 -6.333 1.00 80.88 109 GLY A CA 1
ATOM 885 C C . GLY A 1 109 ? 3.046 -12.378 -6.273 1.00 80.88 109 GLY A C 1
ATOM 886 O O . GLY A 1 109 ? 3.064 -11.249 -6.762 1.00 80.88 109 GLY A O 1
ATOM 887 N N . GLY A 1 110 ? 1.978 -12.858 -5.639 1.00 78.75 110 GLY A N 1
ATOM 888 C CA . GLY A 1 110 ? 0.702 -12.157 -5.537 1.00 78.75 110 GLY A CA 1
ATOM 889 C C . GLY A 1 110 ? -0.159 -12.326 -6.789 1.00 78.75 110 GLY A C 1
ATOM 890 O O . GLY A 1 110 ? -0.179 -13.384 -7.407 1.00 78.75 110 GLY A O 1
ATOM 891 N N . VAL A 1 111 ? -0.910 -11.278 -7.131 1.00 79.25 111 VAL A N 1
ATOM 892 C CA . VAL A 1 111 ? -1.876 -11.290 -8.247 1.00 79.25 111 VAL A CA 1
ATOM 893 C C . VAL A 1 111 ? -1.195 -11.041 -9.600 1.00 79.25 111 VAL A C 1
ATOM 895 O O . VAL A 1 111 ? -1.661 -11.524 -10.627 1.00 79.25 111 VAL A O 1
ATOM 898 N N . SER A 1 112 ? -0.093 -10.285 -9.605 1.00 74.69 112 SER A N 1
ATOM 899 C CA . SER A 1 112 ? 0.667 -9.909 -10.804 1.00 74.69 112 SER A CA 1
ATOM 900 C C . SER A 1 112 ? 1.970 -10.703 -10.894 1.00 74.69 112 SER A C 1
ATOM 902 O O . SER A 1 112 ? 2.649 -10.904 -9.888 1.00 74.69 112 SER A O 1
ATOM 904 N N . ALA A 1 113 ? 2.361 -11.100 -12.107 1.00 66.38 113 ALA A N 1
ATOM 905 C CA . ALA A 1 113 ? 3.652 -11.743 -12.362 1.00 66.38 113 ALA A CA 1
ATOM 906 C C . ALA A 1 113 ? 4.832 -10.746 -12.414 1.00 66.38 113 ALA A C 1
ATOM 908 O O . ALA A 1 113 ? 5.989 -11.163 -12.353 1.00 66.38 113 ALA A O 1
ATOM 909 N N . ASP A 1 114 ? 4.557 -9.438 -12.491 1.00 70.81 114 ASP A N 1
ATOM 910 C CA . ASP A 1 114 ? 5.558 -8.399 -12.791 1.00 70.81 114 ASP A CA 1
ATOM 911 C C . ASP A 1 114 ? 6.271 -7.825 -11.554 1.00 70.81 114 ASP A C 1
ATOM 913 O O . ASP A 1 114 ? 7.052 -6.875 -11.648 1.00 70.81 114 ASP A O 1
ATOM 917 N N . HIS A 1 115 ? 6.043 -8.424 -10.384 1.00 73.75 115 HIS A N 1
ATOM 918 C CA . HIS A 1 115 ? 6.585 -7.981 -9.100 1.00 73.75 115 HIS A CA 1
ATOM 919 C C . HIS A 1 115 ? 6.377 -6.481 -8.833 1.00 73.75 115 HIS A C 1
ATOM 921 O O . HIS A 1 115 ? 7.330 -5.703 -8.670 1.00 73.75 115 HIS A O 1
ATOM 927 N N . ASP A 1 116 ? 5.109 -6.074 -8.838 1.00 82.31 116 ASP A N 1
ATOM 928 C CA . ASP A 1 116 ? 4.698 -4.675 -8.793 1.00 82.31 116 ASP A CA 1
ATOM 929 C C . ASP A 1 116 ? 5.327 -3.903 -7.623 1.00 82.31 116 ASP A C 1
ATOM 931 O O . ASP A 1 116 ? 5.404 -4.377 -6.484 1.00 82.31 116 ASP A O 1
ATOM 935 N N . PHE A 1 117 ? 5.701 -2.650 -7.894 1.00 87.69 117 PHE A N 1
ATOM 936 C CA . PHE A 1 117 ? 5.992 -1.691 -6.835 1.00 87.69 117 PHE A CA 1
ATOM 937 C C . PHE A 1 117 ? 4.720 -1.335 -6.061 1.00 87.69 117 PHE A C 1
ATOM 939 O O . PHE A 1 117 ? 3.663 -1.056 -6.639 1.00 87.69 117 PHE A O 1
ATOM 946 N N . MET A 1 118 ? 4.853 -1.281 -4.739 1.00 91.69 118 MET A N 1
ATOM 947 C CA . MET A 1 118 ? 3.841 -0.724 -3.853 1.00 91.69 118 MET A CA 1
ATOM 948 C C . MET A 1 118 ? 3.904 0.803 -3.880 1.00 91.69 118 MET A C 1
ATOM 950 O O . MET A 1 118 ? 4.950 1.414 -4.107 1.00 91.69 118 MET A O 1
ATOM 954 N N . GLN A 1 119 ? 2.764 1.427 -3.626 1.00 92.00 119 GLN A N 1
ATOM 955 C CA . GLN A 1 119 ? 2.639 2.869 -3.505 1.00 92.00 119 GLN A CA 1
ATOM 956 C C . GLN A 1 119 ? 2.865 3.283 -2.051 1.00 92.00 119 GLN A C 1
ATOM 958 O O . GLN A 1 119 ? 2.397 2.612 -1.130 1.00 92.00 119 GLN A O 1
ATOM 963 N N . ARG A 1 120 ? 3.552 4.406 -1.832 1.00 92.75 120 ARG A N 1
ATOM 964 C CA . ARG A 1 120 ? 3.646 5.005 -0.498 1.00 92.75 120 ARG A CA 1
ATOM 965 C C . ARG A 1 120 ? 2.324 5.691 -0.156 1.00 92.75 120 ARG A C 1
ATOM 967 O O . ARG A 1 120 ? 1.783 6.448 -0.963 1.00 92.75 120 ARG A O 1
ATOM 974 N N . PHE A 1 121 ? 1.813 5.446 1.042 1.00 93.12 121 PHE A N 1
ATOM 975 C CA . PHE A 1 121 ? 0.653 6.140 1.578 1.00 93.12 121 PHE A CA 1
ATOM 976 C C . PHE A 1 121 ? 1.079 7.509 2.118 1.00 93.12 121 PHE A C 1
ATOM 978 O O . PHE A 1 121 ? 1.734 7.595 3.158 1.00 93.12 121 PHE A O 1
ATOM 985 N N . LEU A 1 122 ? 0.708 8.582 1.413 1.00 90.12 122 LEU A N 1
ATOM 986 C CA . LEU A 1 122 ? 1.086 9.958 1.760 1.00 90.12 122 LEU A CA 1
ATOM 987 C C . LEU A 1 122 ? 2.611 10.073 2.017 1.00 90.12 122 LEU A C 1
ATOM 989 O O . LEU A 1 122 ? 3.423 9.395 1.387 1.00 90.12 122 LEU A O 1
ATOM 993 N N . ASP A 1 123 ? 3.013 10.921 2.954 1.00 88.38 123 ASP A N 1
ATOM 994 C CA . ASP A 1 123 ? 4.370 11.082 3.475 1.00 88.38 123 ASP A CA 1
ATOM 995 C C . ASP A 1 123 ? 4.586 10.211 4.734 1.00 88.38 123 ASP A C 1
ATOM 997 O O . ASP A 1 123 ? 4.943 10.705 5.806 1.00 88.38 123 ASP A O 1
ATOM 1001 N N . THR A 1 124 ? 4.285 8.911 4.644 1.00 91.69 124 THR A N 1
ATOM 1002 C CA . THR A 1 124 ? 4.403 7.958 5.769 1.00 91.69 124 THR A CA 1
ATOM 1003 C C . THR A 1 124 ? 5.316 6.771 5.450 1.00 91.69 124 THR A C 1
ATOM 1005 O O . THR A 1 124 ? 5.870 6.650 4.352 1.00 91.69 124 THR A O 1
ATOM 1008 N N . ASP A 1 125 ? 5.487 5.892 6.437 1.00 92.44 125 ASP A N 1
ATOM 1009 C CA . ASP A 1 125 ? 6.153 4.594 6.326 1.00 92.44 125 ASP A CA 1
ATOM 1010 C C . ASP A 1 125 ? 5.189 3.447 5.955 1.00 92.44 125 ASP A C 1
ATOM 1012 O O . ASP A 1 125 ? 5.606 2.287 5.926 1.00 92.44 125 ASP A O 1
ATOM 1016 N N . LEU A 1 126 ? 3.917 3.755 5.673 1.00 95.62 126 LEU A N 1
ATOM 1017 C CA . LEU A 1 126 ? 2.921 2.811 5.178 1.00 95.62 126 LEU A CA 1
ATOM 1018 C C . LEU A 1 126 ? 3.002 2.716 3.651 1.00 95.62 126 LEU A C 1
ATOM 1020 O O . LEU A 1 126 ? 2.943 3.716 2.934 1.00 95.62 126 LEU A O 1
ATOM 1024 N N . TRP A 1 127 ? 3.089 1.488 3.158 1.00 95.81 127 TRP A N 1
ATOM 1025 C CA . TRP A 1 127 ? 3.086 1.143 1.743 1.00 95.81 127 TRP A CA 1
ATOM 1026 C C . TRP A 1 127 ? 1.903 0.237 1.438 1.00 95.81 127 TRP A C 1
ATOM 1028 O O . TRP A 1 127 ? 1.545 -0.604 2.264 1.00 95.81 127 TRP A O 1
ATOM 1038 N N . TYR A 1 128 ? 1.307 0.383 0.256 1.00 95.56 128 TYR A N 1
ATOM 1039 C CA . TYR A 1 128 ? 0.143 -0.403 -0.134 1.00 95.56 128 TYR A CA 1
ATOM 1040 C C . TYR A 1 128 ? 0.089 -0.712 -1.632 1.00 95.56 128 TYR A C 1
ATOM 1042 O O . TYR A 1 128 ? 0.670 -0.014 -2.465 1.00 95.56 128 TYR A O 1
ATOM 1050 N N . ARG A 1 129 ? -0.646 -1.764 -1.986 1.00 93.75 129 ARG A N 1
ATOM 1051 C CA . ARG A 1 129 ? -1.029 -2.079 -3.366 1.00 93.75 129 ARG A CA 1
ATOM 1052 C C . ARG A 1 129 ? -2.369 -2.799 -3.347 1.00 93.75 129 ARG A C 1
ATOM 1054 O O . ARG A 1 129 ? -2.542 -3.729 -2.564 1.00 93.75 129 ARG A O 1
ATOM 1061 N N . SER A 1 130 ? -3.286 -2.377 -4.209 1.00 93.25 130 SER A N 1
ATOM 1062 C CA . SER A 1 130 ? -4.630 -2.948 -4.309 1.00 93.25 130 SER A CA 1
ATOM 1063 C C . SER A 1 130 ? -4.821 -3.658 -5.643 1.00 93.25 130 SER A C 1
ATOM 1065 O O . SER A 1 130 ? -4.381 -3.160 -6.677 1.00 93.25 130 SER A O 1
ATOM 1067 N N . TYR A 1 131 ? -5.530 -4.781 -5.612 1.00 92.50 131 TYR A N 1
ATOM 1068 C CA . TYR A 1 131 ? -5.977 -5.527 -6.785 1.00 92.50 131 TYR A CA 1
ATOM 1069 C C . TYR A 1 131 ? -7.473 -5.806 -6.667 1.00 92.50 131 TYR A C 1
ATOM 1071 O O . TYR A 1 131 ? -7.995 -5.899 -5.558 1.00 92.50 131 TYR A O 1
ATOM 1079 N N . VAL A 1 132 ? -8.158 -5.949 -7.798 1.00 93.88 132 VAL A N 1
ATOM 1080 C CA . VAL A 1 132 ? -9.495 -6.552 -7.852 1.00 93.88 132 VAL A CA 1
ATOM 1081 C C . VAL A 1 132 ? -9.320 -7.959 -8.391 1.00 93.88 132 VAL A C 1
ATOM 1083 O O . VAL A 1 132 ? -8.676 -8.135 -9.424 1.00 93.88 132 VAL A O 1
ATOM 1086 N N . VAL A 1 133 ? -9.830 -8.946 -7.662 1.00 90.56 133 VAL A N 1
ATOM 1087 C CA . VAL A 1 133 ? -9.655 -10.363 -7.982 1.00 90.56 133 VAL A CA 1
ATOM 1088 C C . VAL 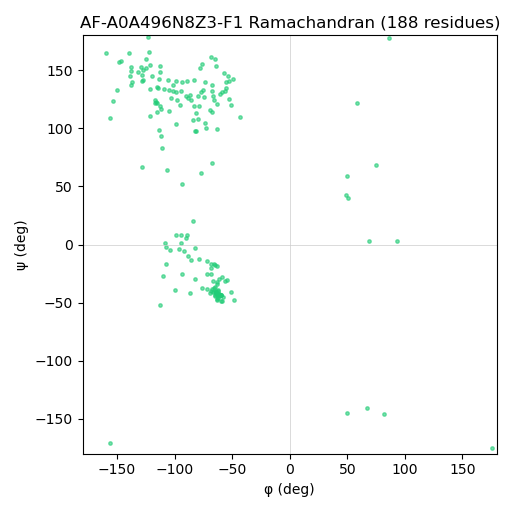A 1 133 ? -10.962 -11.133 -7.785 1.00 90.56 133 VAL A C 1
ATOM 1090 O O . VAL A 1 133 ? -11.771 -10.736 -6.939 1.00 90.56 133 VAL A O 1
ATOM 1093 N N . PRO A 1 134 ? -11.167 -12.246 -8.511 1.00 94.44 134 PRO A N 1
ATOM 1094 C CA . PRO A 1 134 ? -12.220 -13.207 -8.200 1.00 94.44 134 PRO A CA 1
ATOM 1095 C C . PRO A 1 134 ? -12.152 -13.692 -6.745 1.00 94.44 134 PRO A C 1
ATOM 1097 O O . PRO A 1 134 ? -11.065 -13.866 -6.192 1.00 94.44 134 PRO A O 1
ATOM 1100 N N . ASN A 1 135 ? -13.305 -13.950 -6.131 1.00 87.06 135 ASN A N 1
ATOM 1101 C CA . ASN A 1 135 ? -13.416 -14.368 -4.728 1.00 87.06 135 ASN A CA 1
ATOM 1102 C C . ASN A 1 135 ? -12.750 -15.725 -4.420 1.00 87.06 135 ASN A C 1
ATOM 1104 O O . ASN A 1 135 ? -12.468 -16.008 -3.259 1.00 87.06 135 ASN A O 1
ATOM 1108 N N . ASP A 1 136 ? -12.492 -16.552 -5.433 1.00 86.88 136 ASP A N 1
ATOM 1109 C CA . ASP A 1 136 ? -11.798 -17.842 -5.338 1.00 86.88 136 ASP A CA 1
ATOM 1110 C C . ASP A 1 136 ? -10.286 -17.749 -5.621 1.00 86.88 136 ASP A C 1
ATOM 1112 O O . ASP A 1 136 ? -9.597 -18.768 -5.697 1.00 86.88 136 ASP A O 1
ATOM 1116 N N . THR A 1 137 ? -9.747 -16.533 -5.743 1.00 87.75 137 THR A N 1
ATOM 1117 C CA . THR A 1 137 ? -8.321 -16.310 -6.001 1.00 87.75 137 THR A CA 1
ATOM 1118 C C . THR A 1 137 ? -7.460 -16.781 -4.832 1.00 87.75 137 THR A C 1
ATOM 1120 O O . THR A 1 137 ? -7.585 -16.290 -3.709 1.00 87.75 137 THR A O 1
ATOM 1123 N N . LEU A 1 138 ? -6.511 -17.673 -5.125 1.00 87.12 138 LEU A N 1
ATOM 1124 C CA . LEU A 1 138 ? -5.473 -18.115 -4.199 1.00 87.12 138 LEU A CA 1
ATOM 1125 C C . LEU A 1 138 ? -4.100 -17.697 -4.728 1.00 87.12 138 LEU A C 1
ATOM 1127 O O . LEU A 1 138 ? -3.721 -18.074 -5.835 1.00 87.12 138 LEU A O 1
ATOM 1131 N N . VAL A 1 139 ? -3.354 -16.926 -3.934 1.00 85.31 139 VAL A N 1
ATOM 1132 C CA . VAL A 1 139 ? -2.020 -16.434 -4.305 1.00 85.31 139 VAL A CA 1
ATOM 1133 C C . VAL A 1 139 ? -1.037 -16.556 -3.148 1.00 85.31 139 VAL A C 1
ATOM 1135 O O . VAL A 1 139 ? -1.360 -16.261 -1.998 1.00 85.31 139 VAL A O 1
ATOM 1138 N N . GLU A 1 140 ? 0.191 -16.946 -3.473 1.00 87.06 140 GLU A N 1
ATOM 1139 C CA . GLU A 1 140 ? 1.336 -16.850 -2.572 1.00 87.06 140 GLU A CA 1
ATOM 1140 C C . GLU A 1 140 ? 2.066 -15.533 -2.819 1.00 87.06 140 GLU A C 1
ATOM 1142 O O . GLU A 1 140 ? 2.226 -15.112 -3.967 1.00 87.06 140 GLU A O 1
ATOM 1147 N N . TYR A 1 141 ? 2.516 -14.871 -1.753 1.00 89.94 141 TYR A N 1
ATOM 1148 C CA . TYR A 1 141 ? 3.218 -13.598 -1.876 1.00 89.94 141 TYR A CA 1
ATOM 1149 C C . TYR A 1 141 ? 4.264 -13.379 -0.779 1.00 89.94 141 TYR A C 1
ATOM 1151 O O . TYR A 1 141 ? 4.195 -13.952 0.312 1.00 89.94 141 TYR A O 1
ATOM 1159 N N . ARG A 1 142 ? 5.237 -12.518 -1.082 1.00 90.81 142 ARG A N 1
ATOM 1160 C CA . ARG A 1 142 ? 6.229 -11.952 -0.155 1.00 90.81 142 ARG A CA 1
ATOM 1161 C C . ARG A 1 142 ? 6.454 -10.477 -0.477 1.00 90.81 142 ARG A C 1
ATOM 1163 O O . ARG A 1 142 ? 6.110 -10.021 -1.565 1.00 90.81 142 ARG A O 1
ATOM 1170 N N . PHE A 1 143 ? 7.073 -9.741 0.436 1.00 92.31 143 PHE A N 1
ATOM 1171 C CA . PHE A 1 143 ? 7.459 -8.350 0.213 1.00 92.31 143 PHE A CA 1
ATOM 1172 C C . PHE A 1 143 ? 8.964 -8.195 0.220 1.00 92.31 143 PHE A C 1
ATOM 1174 O O . PHE A 1 143 ? 9.638 -8.693 1.111 1.00 92.31 143 PHE A O 1
ATOM 1181 N N . ALA A 1 144 ? 9.491 -7.462 -0.744 1.00 91.44 144 ALA A N 1
ATOM 1182 C CA . ALA A 1 144 ? 10.896 -7.110 -0.810 1.00 91.44 144 ALA A CA 1
ATOM 1183 C C . ALA A 1 144 ? 11.015 -5.590 -0.583 1.00 91.44 144 ALA A C 1
ATOM 1185 O O . ALA A 1 144 ? 10.810 -4.814 -1.522 1.00 91.44 144 ALA A O 1
ATOM 1186 N N . PRO A 1 145 ? 11.241 -5.142 0.668 1.00 92.44 145 PRO A N 1
ATOM 1187 C CA . PRO A 1 145 ? 11.475 -3.739 0.985 1.00 92.44 145 PRO A CA 1
ATOM 1188 C C . PRO A 1 145 ? 12.891 -3.306 0.601 1.00 92.44 145 PRO A C 1
ATOM 1190 O O . PRO A 1 145 ? 13.816 -4.120 0.558 1.00 92.44 145 PRO A O 1
ATOM 1193 N N . ASP A 1 146 ? 13.038 -2.005 0.362 1.00 88.38 146 ASP A N 1
ATOM 1194 C CA . ASP A 1 146 ? 14.300 -1.288 0.173 1.00 88.38 146 ASP A CA 1
ATOM 1195 C C . ASP A 1 146 ? 15.243 -1.976 -0.824 1.00 88.38 146 ASP A C 1
ATOM 1197 O O . ASP A 1 146 ? 16.451 -2.086 -0.608 1.00 88.38 146 ASP A O 1
ATOM 1201 N N . ILE A 1 147 ? 14.678 -2.452 -1.941 1.00 83.00 147 ILE A N 1
ATOM 1202 C CA . ILE A 1 147 ? 15.455 -3.129 -2.978 1.00 83.00 147 ILE A CA 1
ATOM 1203 C C . ILE A 1 147 ? 16.395 -2.102 -3.614 1.00 83.00 147 ILE A C 1
ATOM 1205 O O . ILE A 1 147 ? 15.923 -1.058 -4.083 1.00 83.00 147 ILE A O 1
ATOM 1209 N N . PRO A 1 148 ? 17.705 -2.390 -3.688 1.00 74.31 148 PRO A N 1
ATOM 1210 C CA . PRO A 1 148 ? 18.639 -1.521 -4.375 1.00 74.31 148 PRO A CA 1
ATOM 1211 C C . PRO A 1 148 ? 18.362 -1.534 -5.882 1.00 74.31 148 PRO A C 1
ATOM 1213 O O . PRO A 1 148 ? 18.239 -2.587 -6.517 1.00 74.31 148 PRO A O 1
ATOM 1216 N N . THR A 1 149 ? 18.292 -0.346 -6.473 1.00 68.06 149 THR A N 1
ATOM 1217 C CA . THR A 1 149 ? 18.270 -0.186 -7.927 1.00 68.06 149 THR A CA 1
ATOM 1218 C C . THR A 1 149 ? 19.707 -0.246 -8.422 1.00 68.06 149 THR A C 1
ATOM 1220 O O . THR A 1 149 ? 20.445 0.734 -8.333 1.00 68.06 149 THR A O 1
ATOM 1223 N N . LEU A 1 150 ? 20.128 -1.416 -8.894 1.00 67.25 150 LEU A N 1
ATOM 1224 C CA . LEU A 1 150 ? 21.475 -1.626 -9.412 1.00 67.25 150 LEU A CA 1
ATOM 1225 C C . LEU A 1 150 ? 21.443 -1.541 -10.951 1.00 67.25 150 LEU A C 1
ATOM 1227 O O . LEU A 1 150 ? 20.498 -2.048 -11.558 1.00 67.25 150 LEU A O 1
ATOM 1231 N N . PRO A 1 151 ? 22.444 -0.935 -11.619 1.00 66.25 151 PRO A N 1
ATOM 1232 C CA . PRO A 1 151 ? 22.555 -0.933 -13.080 1.00 66.25 151 PRO A CA 1
ATOM 1233 C C . PRO A 1 151 ? 23.074 -2.297 -13.565 1.00 66.25 151 PRO A C 1
ATOM 1235 O O . PRO A 1 151 ? 24.172 -2.416 -14.104 1.00 66.25 151 PRO A O 1
ATOM 1238 N N . VAL A 1 152 ? 22.313 -3.349 -13.282 1.00 71.50 152 VAL A N 1
ATOM 1239 C CA . VAL A 1 152 ? 22.679 -4.753 -13.498 1.00 71.50 152 VAL A CA 1
ATOM 1240 C C . VAL A 1 152 ? 21.656 -5.433 -14.397 1.00 71.50 152 VAL A C 1
ATOM 1242 O O . VAL A 1 152 ? 20.562 -4.922 -14.634 1.00 71.50 152 VAL A O 1
ATOM 1245 N N . ASP A 1 153 ? 22.012 -6.605 -14.908 1.00 78.56 153 ASP A N 1
ATOM 1246 C CA . ASP A 1 153 ? 21.116 -7.414 -15.721 1.00 78.56 153 ASP A CA 1
ATOM 1247 C C . ASP A 1 153 ? 19.893 -7.906 -14.920 1.00 78.56 153 ASP A C 1
ATOM 1249 O O . ASP A 1 153 ? 19.908 -7.999 -13.687 1.00 78.56 153 ASP A O 1
ATOM 1253 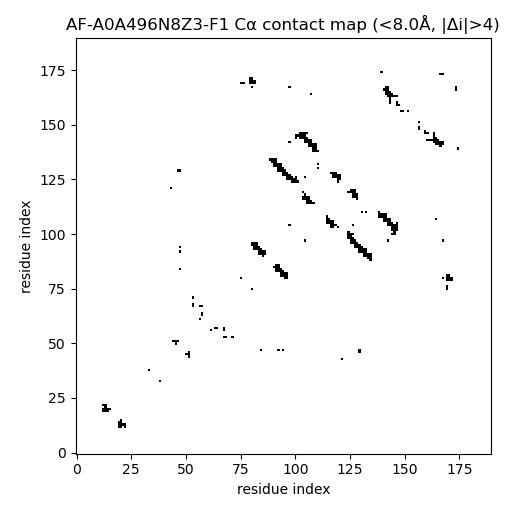N N . ALA A 1 154 ? 18.828 -8.278 -15.634 1.00 72.62 154 ALA A N 1
ATOM 1254 C CA . ALA A 1 154 ? 17.566 -8.699 -15.030 1.00 72.62 154 ALA A CA 1
ATOM 1255 C C . ALA A 1 154 ? 17.716 -9.880 -14.049 1.00 72.62 154 ALA A C 1
ATOM 1257 O O . ALA A 1 154 ? 16.980 -9.943 -13.061 1.00 72.62 154 ALA A O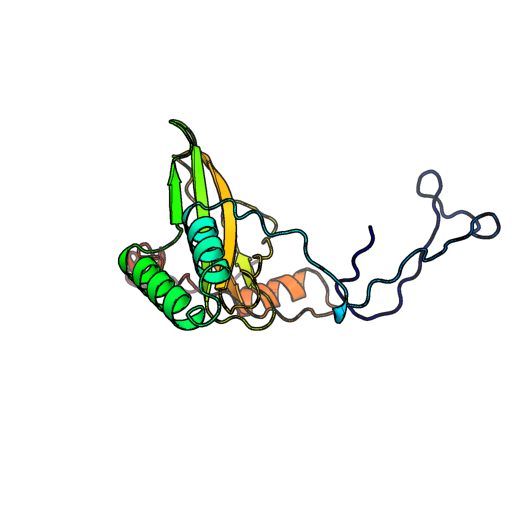 1
ATOM 1258 N N . SER A 1 155 ? 18.679 -10.789 -14.268 1.00 73.88 155 SER A N 1
ATOM 1259 C CA . SER A 1 155 ? 18.917 -11.913 -13.352 1.00 73.88 155 SER A CA 1
ATOM 1260 C C . SER A 1 155 ? 19.494 -11.434 -12.018 1.00 73.88 155 SER A C 1
ATOM 1262 O O . SER A 1 155 ? 19.045 -11.868 -10.956 1.00 73.88 155 SER A O 1
ATOM 1264 N N . THR A 1 156 ? 20.436 -10.486 -12.047 1.00 75.50 156 THR A N 1
ATOM 1265 C CA . THR A 1 156 ? 21.016 -9.898 -10.835 1.00 75.50 156 THR A CA 1
ATOM 1266 C C . THR A 1 156 ? 19.991 -9.049 -10.094 1.00 75.50 156 THR A C 1
ATOM 1268 O O . THR A 1 156 ? 19.889 -9.160 -8.872 1.00 75.50 156 THR A O 1
ATOM 1271 N N . GLN A 1 157 ? 19.163 -8.283 -10.811 1.00 75.69 157 GLN A N 1
ATOM 1272 C CA . GLN A 1 157 ? 18.076 -7.521 -10.191 1.00 75.69 157 GLN A CA 1
ATOM 1273 C C . GLN A 1 157 ? 17.052 -8.446 -9.513 1.00 75.69 157 GLN A C 1
ATOM 1275 O O . GLN A 1 157 ? 16.580 -8.156 -8.412 1.00 75.69 157 GLN A O 1
ATOM 1280 N N . ARG A 1 158 ? 16.742 -9.594 -10.131 1.00 73.19 158 ARG A N 1
ATOM 1281 C CA . ARG A 1 158 ? 15.882 -10.624 -9.533 1.00 73.19 158 ARG A CA 1
ATOM 1282 C C . ARG A 1 158 ? 16.508 -11.236 -8.278 1.00 73.19 158 ARG A C 1
ATOM 1284 O O . ARG A 1 158 ? 15.803 -11.399 -7.287 1.00 73.19 158 ARG A O 1
ATOM 1291 N N . ARG A 1 159 ? 17.814 -11.526 -8.277 1.00 76.44 159 ARG A N 1
ATOM 1292 C CA . ARG A 1 159 ? 18.526 -12.009 -7.077 1.00 76.44 159 ARG A CA 1
ATOM 1293 C C . ARG A 1 159 ? 18.498 -10.989 -5.938 1.00 76.44 159 ARG A C 1
ATOM 1295 O O . ARG A 1 159 ? 18.248 -11.376 -4.801 1.00 76.44 159 ARG A O 1
ATOM 1302 N N . ALA A 1 160 ? 18.696 -9.703 -6.235 1.00 72.25 160 ALA A N 1
ATOM 1303 C CA . ALA A 1 160 ? 18.606 -8.642 -5.231 1.00 72.25 160 ALA A CA 1
ATOM 1304 C C . ALA A 1 160 ? 17.202 -8.573 -4.605 1.00 72.25 160 ALA A C 1
ATOM 1306 O O . ALA A 1 160 ? 17.084 -8.522 -3.383 1.00 72.25 160 ALA A O 1
ATOM 1307 N N . LEU A 1 161 ? 16.144 -8.679 -5.417 1.00 75.06 161 LEU A N 1
ATOM 1308 C CA . LEU A 1 161 ? 14.764 -8.766 -4.927 1.00 75.06 161 LEU A CA 1
ATOM 1309 C C . LEU A 1 161 ? 14.559 -9.982 -4.011 1.00 75.06 161 LEU A C 1
ATOM 1311 O O . LEU A 1 161 ? 14.032 -9.838 -2.912 1.00 75.06 161 LEU A O 1
ATOM 1315 N N . LEU A 1 162 ? 15.004 -11.171 -4.430 1.00 76.25 162 LEU A N 1
ATOM 1316 C CA . LEU A 1 162 ? 14.871 -12.395 -3.631 1.00 76.25 162 LEU A CA 1
ATOM 1317 C C . LEU A 1 162 ? 15.644 -12.319 -2.305 1.00 76.25 162 LEU A C 1
ATOM 1319 O O . LEU A 1 162 ? 15.186 -12.873 -1.311 1.00 76.25 162 LEU A O 1
ATOM 1323 N N . SER A 1 163 ? 16.777 -11.608 -2.267 1.00 77.75 163 SER A N 1
ATOM 1324 C CA . SER A 1 163 ? 17.579 -11.455 -1.045 1.00 77.75 163 SER A CA 1
ATOM 1325 C C . SER A 1 163 ? 16.912 -10.616 0.046 1.00 77.75 163 SER A C 1
ATOM 1327 O O . SER A 1 163 ? 17.217 -10.815 1.219 1.00 77.75 163 SER A O 1
ATOM 1329 N N . THR A 1 164 ? 16.000 -9.703 -0.313 1.00 79.75 164 THR A N 1
ATOM 1330 C CA . THR A 1 164 ? 15.265 -8.876 0.659 1.00 79.75 164 THR A CA 1
ATOM 1331 C C . THR A 1 164 ? 13.824 -9.337 0.866 1.00 79.75 164 THR A C 1
ATOM 1333 O O . THR A 1 164 ? 13.139 -8.798 1.737 1.00 79.75 164 THR A O 1
ATOM 1336 N N . ALA A 1 165 ? 13.368 -10.340 0.107 1.00 85.06 165 ALA A N 1
ATOM 1337 C CA . ALA A 1 165 ? 12.015 -10.870 0.178 1.00 85.06 165 ALA A CA 1
ATOM 1338 C C . ALA A 1 165 ? 11.721 -11.494 1.552 1.00 85.06 165 ALA A C 1
ATOM 1340 O O . ALA A 1 165 ? 12.347 -12.461 1.983 1.00 85.06 165 ALA A O 1
ATOM 1341 N N . GLN A 1 166 ? 10.711 -10.952 2.216 1.00 88.88 166 GLN A N 1
ATOM 1342 C CA . GLN A 1 166 ? 10.272 -11.279 3.562 1.00 88.88 166 GLN A CA 1
ATOM 1343 C C . GLN A 1 166 ? 8.793 -11.660 3.553 1.00 88.88 166 GLN A C 1
ATOM 1345 O O . GLN A 1 166 ? 8.017 -11.217 2.702 1.00 88.88 166 GLN A O 1
ATOM 1350 N N . ALA A 1 167 ? 8.403 -12.509 4.503 1.00 88.69 167 ALA A N 1
ATOM 1351 C CA . ALA A 1 167 ? 6.998 -12.812 4.734 1.00 88.69 167 ALA A CA 1
ATOM 1352 C C . ALA A 1 167 ? 6.250 -11.556 5.201 1.00 88.69 167 ALA A C 1
ATOM 1354 O O . ALA A 1 167 ? 6.839 -10.657 5.801 1.00 88.69 167 ALA A O 1
ATOM 1355 N N . ASP A 1 168 ? 4.947 -11.516 4.939 1.00 91.50 168 ASP A N 1
ATOM 1356 C CA . ASP A 1 168 ? 4.065 -10.500 5.499 1.00 91.50 168 ASP A CA 1
ATOM 1357 C C . ASP A 1 168 ? 3.939 -10.693 7.022 1.00 91.50 168 ASP A C 1
ATOM 1359 O O . ASP A 1 168 ? 3.368 -11.702 7.447 1.00 91.50 168 ASP A O 1
ATOM 1363 N N . PRO A 1 169 ? 4.431 -9.754 7.856 1.00 91.75 169 PRO A N 1
ATOM 1364 C CA . PRO A 1 169 ? 4.413 -9.904 9.310 1.00 91.75 169 PRO A CA 1
ATOM 1365 C C . PRO A 1 169 ? 3.006 -9.932 9.913 1.00 91.75 169 PRO A C 1
ATOM 1367 O O . PRO A 1 169 ? 2.850 -10.318 11.072 1.00 91.75 169 PRO A O 1
ATOM 1370 N N . TYR A 1 170 ? 1.998 -9.477 9.165 1.00 92.12 170 TYR A N 1
ATOM 1371 C CA . TYR A 1 170 ? 0.616 -9.384 9.621 1.00 92.12 170 TYR A CA 1
ATOM 1372 C C . TYR A 1 170 ? -0.300 -10.418 8.958 1.00 92.12 170 TYR A C 1
ATOM 1374 O O . TYR A 1 170 ? -1.486 -10.450 9.281 1.00 92.12 170 TYR A O 1
ATOM 1382 N N . ASN A 1 171 ? 0.215 -11.288 8.081 1.00 91.19 171 ASN A N 1
ATOM 1383 C CA . ASN A 1 171 ? -0.587 -12.352 7.485 1.00 91.19 171 ASN A CA 1
ATOM 1384 C C . ASN A 1 171 ? -0.692 -13.535 8.465 1.00 91.19 171 ASN A C 1
ATOM 1386 O O . ASN A 1 171 ? 0.309 -14.212 8.706 1.00 91.19 171 ASN A O 1
ATOM 1390 N N . PRO A 1 172 ? -1.885 -13.841 9.014 1.00 85.06 172 PRO A N 1
ATOM 1391 C CA . PRO A 1 172 ? -2.053 -14.947 9.958 1.00 85.06 172 PRO A CA 1
ATOM 1392 C C . PRO A 1 172 ? -1.947 -16.330 9.292 1.00 85.06 172 PRO A C 1
ATOM 1394 O O . PRO A 1 172 ? -1.828 -17.342 9.981 1.00 85.06 172 PRO A O 1
ATOM 1397 N N . ASN A 1 173 ? -2.006 -16.397 7.960 1.00 80.56 173 ASN A N 1
ATOM 1398 C CA . ASN A 1 173 ? -1.913 -17.620 7.170 1.00 80.56 173 ASN A CA 1
ATOM 1399 C C . ASN A 1 173 ? -0.553 -17.701 6.468 1.00 80.56 173 ASN A C 1
ATOM 1401 O O . ASN A 1 173 ? -0.460 -17.694 5.240 1.00 80.56 173 ASN A O 1
ATOM 1405 N N . VAL A 1 174 ? 0.516 -17.794 7.260 1.00 65.94 174 VAL A N 1
ATOM 1406 C CA . VAL A 1 174 ? 1.863 -18.035 6.735 1.00 65.94 174 VAL A CA 1
ATOM 1407 C C . VAL A 1 174 ? 1.925 -19.468 6.200 1.00 65.94 174 VAL A C 1
ATOM 1409 O O . VAL A 1 174 ? 1.797 -20.429 6.958 1.00 65.94 174 VAL A O 1
ATOM 1412 N N . TYR A 1 175 ? 2.125 -19.623 4.889 1.00 53.09 175 TYR A N 1
ATOM 1413 C CA . TYR A 1 175 ? 2.188 -20.935 4.226 1.00 53.09 175 TYR A CA 1
ATOM 1414 C C . TYR A 1 175 ? 3.233 -21.879 4.861 1.00 53.09 175 TYR A C 1
ATOM 1416 O O . TYR A 1 175 ? 3.028 -23.087 4.923 1.00 53.09 175 TYR A O 1
ATOM 1424 N N . PHE A 1 176 ? 4.320 -21.326 5.410 1.00 51.31 176 PHE A N 1
ATOM 1425 C CA . PHE A 1 176 ? 5.446 -22.102 5.936 1.00 51.31 176 PHE A CA 1
ATOM 1426 C C . PHE A 1 176 ? 5.305 -22.578 7.393 1.00 51.31 176 PHE A C 1
ATOM 1428 O O . PHE A 1 176 ? 6.037 -23.483 7.773 1.00 51.31 176 PHE A O 1
ATOM 1435 N N . ASP A 1 177 ? 4.351 -22.071 8.184 1.00 44.56 177 ASP A N 1
ATOM 1436 C CA . ASP A 1 177 ? 4.186 -22.513 9.586 1.00 44.56 177 ASP A CA 1
ATOM 1437 C C . ASP A 1 177 ? 3.261 -23.734 9.740 1.00 44.56 177 ASP A C 1
ATOM 1439 O O . ASP A 1 177 ? 3.191 -24.337 10.811 1.00 44.56 177 ASP A O 1
ATOM 1443 N N . ARG A 1 178 ? 2.556 -24.147 8.675 1.00 39.81 178 ARG A N 1
ATOM 1444 C CA . ARG A 1 178 ? 1.701 -25.353 8.685 1.00 39.81 178 ARG A CA 1
ATOM 1445 C C . ARG A 1 178 ? 2.379 -26.607 8.127 1.00 39.81 178 ARG A C 1
ATOM 1447 O O . ARG A 1 178 ? 1.787 -27.682 8.193 1.00 39.81 178 ARG A O 1
ATOM 1454 N N . ILE A 1 179 ? 3.607 -26.494 7.622 1.00 43.53 179 ILE A N 1
ATOM 1455 C CA . ILE A 1 179 ? 4.422 -27.632 7.184 1.00 43.53 179 ILE A CA 1
ATOM 1456 C C . ILE A 1 179 ? 5.583 -27.760 8.169 1.00 43.53 179 ILE A C 1
ATOM 1458 O O . ILE A 1 179 ? 6.668 -27.225 7.956 1.00 43.53 179 ILE A O 1
ATOM 1462 N N . GLY A 1 180 ? 5.317 -28.427 9.293 1.00 40.00 180 GLY A N 1
ATOM 1463 C CA . GLY A 1 180 ? 6.357 -28.810 10.239 1.00 40.00 180 GLY A CA 1
ATOM 1464 C C . GLY A 1 180 ? 7.436 -29.637 9.541 1.00 40.00 180 GLY A C 1
ATOM 1465 O O . GLY A 1 180 ? 7.121 -30.576 8.817 1.00 40.00 180 GLY A O 1
ATOM 1466 N N . ASP A 1 181 ? 8.685 -29.258 9.797 1.00 42.44 181 ASP A N 1
ATOM 1467 C CA . ASP A 1 181 ? 9.917 -29.994 9.534 1.00 42.44 181 ASP A CA 1
ATOM 1468 C C . ASP A 1 181 ? 10.210 -30.409 8.078 1.00 42.44 181 ASP A C 1
ATOM 1470 O O . ASP A 1 181 ? 9.543 -31.220 7.446 1.00 42.44 181 ASP A O 1
ATOM 1474 N N . THR A 1 182 ? 11.363 -29.944 7.589 1.00 39.69 182 THR A N 1
ATOM 1475 C CA . THR A 1 182 ? 12.081 -30.422 6.391 1.00 39.69 182 THR A CA 1
ATOM 1476 C C . THR A 1 182 ? 11.527 -30.050 5.012 1.00 39.69 182 THR A C 1
ATOM 1478 O O . THR A 1 182 ? 11.263 -30.903 4.174 1.00 39.69 182 THR A O 1
ATOM 1481 N N . LEU A 1 183 ? 11.592 -28.764 4.665 1.00 40.44 183 LEU A N 1
ATOM 1482 C CA . LEU A 1 183 ? 11.945 -28.392 3.291 1.00 40.44 183 LEU A CA 1
ATOM 1483 C C . LEU A 1 183 ? 13.302 -27.691 3.305 1.00 40.44 183 LEU A C 1
ATOM 1485 O O . LEU A 1 183 ? 13.427 -26.509 3.616 1.00 40.44 183 LEU A O 1
ATOM 1489 N N . LYS A 1 184 ? 14.352 -28.459 2.978 1.00 37.25 184 LYS A N 1
ATOM 1490 C CA . LYS A 1 184 ? 15.602 -27.876 2.482 1.00 37.25 184 LYS A CA 1
ATOM 1491 C C . LYS A 1 184 ? 15.219 -26.985 1.312 1.00 37.25 184 LYS A C 1
ATOM 1493 O O . LYS A 1 184 ? 14.568 -27.468 0.394 1.00 37.25 184 LYS A O 1
ATOM 1498 N N . ASN A 1 185 ? 15.625 -25.722 1.370 1.00 36.25 185 ASN A N 1
ATOM 1499 C CA . ASN A 1 185 ? 15.479 -24.767 0.284 1.00 36.25 185 ASN A CA 1
ATOM 1500 C C . ASN A 1 185 ? 15.851 -25.455 -1.048 1.00 36.25 185 ASN A C 1
ATOM 1502 O O . ASN A 1 185 ? 17.004 -25.850 -1.232 1.00 36.25 185 ASN A O 1
ATOM 1506 N N . THR A 1 186 ? 14.873 -25.706 -1.923 1.00 36.97 186 THR A N 1
ATOM 1507 C CA . THR A 1 186 ? 15.070 -26.445 -3.183 1.00 36.97 186 THR A CA 1
ATOM 1508 C C . THR A 1 186 ? 15.582 -25.555 -4.312 1.00 36.97 186 THR A C 1
ATOM 1510 O O . THR A 1 186 ? 15.519 -25.954 -5.473 1.00 36.97 186 THR A O 1
ATOM 1513 N N . ASP A 1 187 ? 16.167 -24.399 -3.989 1.00 38.38 187 ASP A N 1
ATOM 1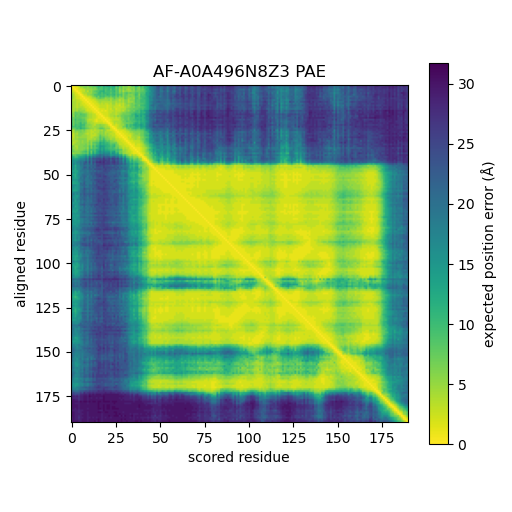514 C CA . ASP A 1 187 ? 16.971 -23.595 -4.911 1.00 38.38 187 ASP A CA 1
ATOM 1515 C C . ASP A 1 187 ? 18.269 -24.338 -5.260 1.00 38.38 187 ASP A C 1
ATOM 1517 O O . ASP A 1 187 ? 19.372 -23.989 -4.835 1.00 38.38 187 ASP A O 1
ATOM 1521 N N . ARG A 1 188 ? 18.133 -25.424 -6.024 1.00 31.92 188 ARG A N 1
ATOM 1522 C CA . ARG A 1 188 ? 19.254 -26.082 -6.688 1.00 31.92 188 ARG A CA 1
ATOM 1523 C C . ARG A 1 188 ? 19.271 -25.849 -8.190 1.00 31.92 188 ARG A C 1
ATOM 1525 O O . ARG A 1 188 ? 20.336 -26.025 -8.759 1.00 31.92 188 ARG A O 1
ATOM 1532 N N . PHE A 1 189 ? 18.181 -25.405 -8.817 1.00 36.97 18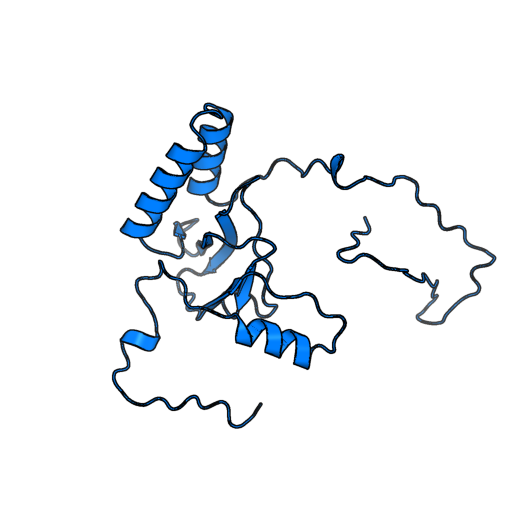9 PHE A N 1
ATOM 1533 C CA . PHE A 1 189 ? 18.172 -25.036 -10.236 1.00 36.97 189 PHE A CA 1
ATOM 1534 C C . PHE A 1 189 ? 17.041 -24.046 -10.539 1.00 36.97 189 PHE A C 1
ATOM 1536 O O . PHE A 1 189 ? 15.877 -24.439 -10.502 1.00 36.97 189 PHE A O 1
ATOM 1543 N N . ASN A 1 190 ? 17.403 -22.785 -10.805 1.00 34.34 190 ASN A N 1
ATOM 1544 C CA . ASN A 1 190 ? 16.833 -21.898 -11.832 1.00 34.34 190 ASN A CA 1
ATOM 1545 C C . ASN A 1 190 ? 17.614 -20.580 -11.884 1.00 34.34 190 ASN A C 1
ATOM 1547 O O . ASN A 1 190 ? 17.646 -19.862 -10.861 1.00 34.34 190 ASN A O 1
#

Nearest PDB structures (foldseek):
  3c8d-assembly5_B  TM=7.334E-01  e=4.055E-06  Shigella flexneri 2a str. 2457T
  3c8h-assembly1_A  TM=7.553E-01  e=2.073E-05  Shigella flexneri 2a str. 2457T
  3c8h-assembly2_B  TM=6.915E-01  e=6.190E-06  Shigella flexneri 2a str. 2457T
  7uwk-assembly1_K  TM=3.882E-01  e=3.484E-01  Homo sapiens
  3rbs-assembly1_A  TM=3.720E-01  e=2.560E+00  Homo sapiens

Secondary structure (DSSP, 8-state):
----SS-SPPP---EETTEE--GGG----------GGG--PPP---SSHHHHHHHHHHHH-GGGHHHHHHHHHHHHHHH-SSEEEE-SSSEEEEEEEEE--SS-EEEEESS-TT-PBPEE-TTSSEEEEEEEEETT----EEEEES----S--HHHHHHHHHHH-B--TT-S--GGGSS-S-----TT--

Sequence (190 aa):
MFKAEQTGTAQFSITENQHPVPTSDFALTITRHVHQAQQVALPSTFENQRLSELSAKIQQFPKQKTELLDQFWQQVKQQGTPLIEPLNAQESRVTFLWKGAKENVRIWGGVSADHDFMQRFLDTDLWYRSYVVPNDTLVEYRFAPDIPTLPVDASTQRRALLSTAQADPYNPNVYFDRIGDTLKNTDRFN

Radius of gyration: 20.99 Å; Cα contacts (8 Å, |Δi|>4): 207; chain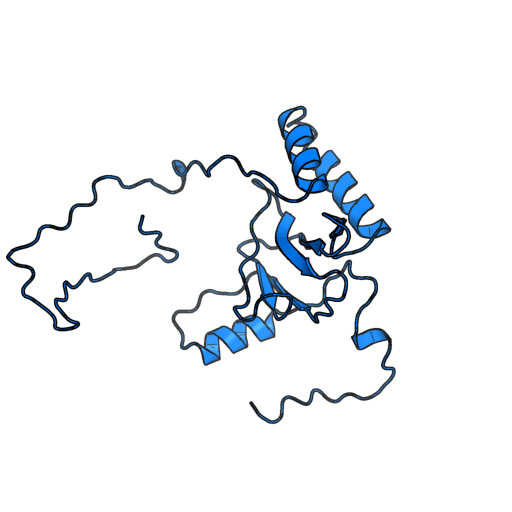s: 1; bounding box: 44×53×56 Å

pLDDT: mean 81.1, std 16.55, range [31.92, 97.94]

Solvent-accessible surface area (backbone atoms only — not comparable to full-atom values): 12216 Å² total; per-residue (Å²): 136,90,79,80,92,68,91,80,90,84,86,86,84,53,61,57,96,87,39,81,50,82,62,88,88,58,86,91,76,86,90,74,84,73,53,76,95,66,59,74,74,74,83,81,80,52,88,49,68,67,59,36,53,49,49,53,49,32,71,76,37,60,93,46,37,68,61,55,50,51,54,49,51,54,51,40,62,74,74,29,43,61,47,77,44,78,76,56,100,57,32,26,36,42,34,43,73,47,76,71,48,86,80,43,37,28,36,40,52,47,95,46,94,77,41,51,74,42,45,66,49,78,100,55,46,43,29,35,46,76,46,80,42,54,72,86,70,82,68,63,64,31,37,19,46,54,58,80,89,65,104,58,56,73,69,58,52,49,50,52,39,60,73,46,49,35,75,59,93,42,33,86,79,53,79,69,79,78,59,77,80,86,79,75,81,76,85,80,80,133